Protein AF-J2QK19-F1 (afdb_monomer_lite)

Structure (mmCIF, N/CA/C/O backbone):
data_AF-J2QK19-F1
#
_entry.id   AF-J2QK19-F1
#
loop_
_atom_site.group_PDB
_atom_site.id
_atom_site.type_symbol
_atom_site.label_atom_id
_atom_site.label_alt_id
_atom_site.label_comp_id
_atom_site.label_asym_id
_atom_site.label_entity_id
_atom_site.label_seq_id
_atom_site.pdbx_PDB_ins_code
_atom_site.Cartn_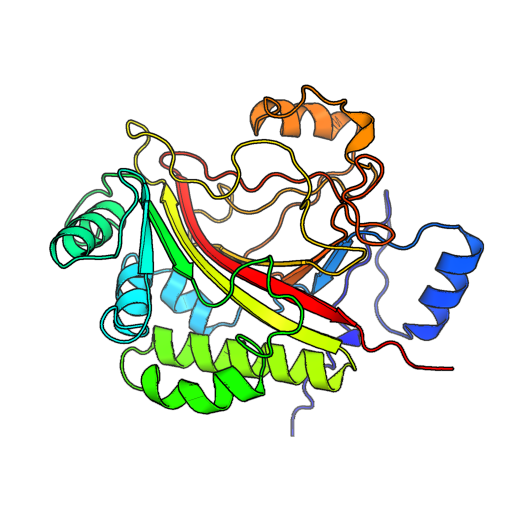x
_atom_site.Cartn_y
_atom_site.Cartn_z
_atom_site.occupancy
_atom_site.B_iso_or_equiv
_atom_site.auth_seq_id
_atom_site.auth_comp_id
_atom_site.auth_asym_id
_atom_site.auth_atom_id
_atom_site.pdbx_PDB_model_num
ATOM 1 N N . MET A 1 1 ? -10.851 -32.963 -2.407 1.00 28.61 1 MET A N 1
ATOM 2 C CA . MET A 1 1 ? -9.584 -32.208 -2.506 1.00 28.61 1 MET A CA 1
ATOM 3 C C . MET A 1 1 ? -9.727 -31.249 -3.669 1.00 28.61 1 MET A C 1
ATOM 5 O O . MET A 1 1 ? -9.610 -31.677 -4.809 1.00 28.61 1 MET A O 1
ATOM 9 N N . HIS A 1 2 ? -10.089 -29.999 -3.388 1.00 24.28 2 HIS A N 1
ATOM 10 C CA . HIS A 1 2 ? -10.124 -28.949 -4.401 1.00 24.28 2 HIS A CA 1
ATOM 11 C C . HIS A 1 2 ? -8.685 -28.468 -4.603 1.00 24.28 2 HIS A C 1
ATOM 13 O O . HIS A 1 2 ? -8.048 -28.047 -3.640 1.00 24.28 2 HIS A O 1
ATOM 19 N N . ARG A 1 3 ? -8.145 -28.631 -5.815 1.00 22.73 3 ARG A N 1
ATOM 20 C CA . ARG A 1 3 ? -6.882 -27.995 -6.202 1.00 22.73 3 ARG A CA 1
ATOM 21 C C . ARG A 1 3 ? -7.143 -26.490 -6.263 1.00 22.73 3 ARG A C 1
ATOM 23 O O . ARG A 1 3 ? -8.102 -26.081 -6.911 1.00 22.73 3 ARG A O 1
ATOM 30 N N . LEU A 1 4 ? -6.337 -25.708 -5.551 1.00 25.09 4 LEU A N 1
ATOM 31 C CA . LEU A 1 4 ? -6.270 -24.264 -5.752 1.00 25.09 4 LEU A CA 1
ATOM 32 C C . LEU A 1 4 ? -5.673 -24.014 -7.152 1.00 25.09 4 LEU A C 1
ATOM 34 O O . LEU A 1 4 ? -4.718 -24.717 -7.500 1.00 25.09 4 LEU A O 1
ATOM 38 N N . PRO A 1 5 ? -6.226 -23.086 -7.953 1.00 26.36 5 PRO A N 1
ATOM 39 C CA . PRO A 1 5 ? -5.603 -22.643 -9.201 1.00 26.36 5 PRO A CA 1
ATOM 40 C C . PRO A 1 5 ? -4.200 -22.100 -8.907 1.00 26.36 5 PRO A C 1
ATOM 42 O O . PRO A 1 5 ? -4.012 -21.406 -7.906 1.00 26.36 5 PRO A O 1
ATOM 45 N N . SER A 1 6 ? -3.209 -22.438 -9.730 1.00 31.61 6 SER A N 1
ATOM 46 C CA . SER A 1 6 ? -1.851 -21.895 -9.583 1.00 31.61 6 SER A CA 1
ATOM 47 C C . SER A 1 6 ? -1.827 -20.399 -9.922 1.00 31.61 6 SER A C 1
ATOM 49 O O . SER A 1 6 ? -2.543 -19.996 -10.837 1.00 31.61 6 SER A O 1
ATOM 51 N N . ILE A 1 7 ? -0.974 -19.599 -9.254 1.00 35.38 7 ILE A N 1
ATOM 52 C CA . ILE A 1 7 ? -0.721 -18.158 -9.525 1.00 35.38 7 ILE A CA 1
ATOM 53 C C . ILE A 1 7 ? -0.723 -17.792 -11.014 1.00 35.38 7 ILE A C 1
ATOM 55 O O . ILE A 1 7 ? -1.188 -16.723 -11.398 1.00 35.38 7 ILE A O 1
ATOM 59 N N . VAL A 1 8 ? -0.193 -18.689 -11.842 1.00 33.84 8 VAL A N 1
ATOM 60 C CA . VAL A 1 8 ? 0.047 -18.495 -13.272 1.00 33.84 8 VAL A CA 1
ATOM 61 C C . VAL A 1 8 ? -1.246 -18.251 -14.072 1.00 33.84 8 VAL A C 1
ATOM 63 O O . VAL A 1 8 ? -1.192 -17.629 -15.126 1.00 33.84 8 VAL A O 1
ATOM 66 N N . GLU A 1 9 ? -2.415 -18.669 -13.573 1.00 30.98 9 GLU A N 1
ATOM 67 C CA . GLU A 1 9 ? -3.695 -18.599 -14.302 1.00 30.98 9 GLU A CA 1
ATOM 68 C C . GLU A 1 9 ? -4.450 -17.253 -14.153 1.00 30.98 9 GLU A C 1
ATOM 70 O O . GLU A 1 9 ? -5.480 -17.078 -14.796 1.00 30.98 9 GLU A O 1
ATOM 75 N N . ASN A 1 10 ? -3.964 -16.287 -13.350 1.00 32.28 10 ASN A N 1
ATOM 76 C CA . ASN A 1 10 ? -4.710 -15.052 -13.007 1.00 32.28 10 ASN A CA 1
ATOM 77 C C . ASN A 1 10 ? -4.029 -13.715 -13.379 1.00 32.28 10 ASN A C 1
ATOM 79 O O . ASN A 1 10 ? -4.424 -12.663 -12.864 1.00 32.28 10 ASN A O 1
ATOM 83 N N . TYR A 1 11 ? -3.025 -13.724 -14.258 1.00 34.50 11 TYR A N 1
ATOM 84 C CA . TYR A 1 11 ? -2.448 -12.485 -14.789 1.00 34.50 11 TYR A CA 1
ATOM 85 C C . TYR A 1 11 ? -3.172 -12.046 -16.065 1.00 34.50 11 TYR A C 1
ATOM 87 O O . TYR A 1 11 ? -3.210 -12.786 -17.045 1.00 34.50 11 TYR A O 1
ATOM 95 N N . GLU A 1 12 ? -3.706 -10.823 -16.081 1.00 40.56 12 GLU A N 1
ATOM 96 C CA . GLU A 1 12 ? -4.112 -10.167 -17.328 1.00 40.56 12 GLU A CA 1
ATOM 97 C C . GLU A 1 12 ? -2.971 -9.290 -17.846 1.00 40.56 12 GLU A C 1
ATOM 99 O O . GLU A 1 12 ? -2.481 -8.396 -17.152 1.00 40.56 12 GLU A O 1
ATOM 104 N N . LEU A 1 13 ? -2.561 -9.546 -19.089 1.00 39.81 13 LEU A N 1
ATOM 105 C CA . LEU A 1 13 ? -1.654 -8.687 -19.840 1.00 39.81 13 LEU A CA 1
ATOM 106 C C . LEU A 1 13 ? -2.454 -7.530 -20.441 1.00 39.81 13 LEU A C 1
ATOM 108 O O . LEU A 1 13 ? -3.374 -7.741 -21.231 1.00 39.81 13 LEU A O 1
ATOM 112 N N . CYS A 1 14 ? -2.095 -6.300 -20.085 1.00 38.38 14 CYS A N 1
ATOM 113 C CA . CYS A 1 14 ? -2.692 -5.116 -20.690 1.00 38.38 14 CYS A CA 1
ATOM 114 C C . CYS A 1 14 ? -1.992 -4.790 -22.002 1.00 38.38 14 CYS A C 1
ATOM 116 O O . CYS A 1 14 ? -1.004 -4.060 -22.026 1.00 38.38 14 CYS A O 1
ATOM 118 N N . HIS A 1 15 ? -2.529 -5.320 -23.096 1.00 35.19 15 HIS A N 1
ATOM 119 C CA . HIS A 1 15 ? -2.256 -4.802 -24.429 1.00 35.19 15 HIS A CA 1
ATOM 120 C C . HIS A 1 15 ? -3.388 -3.869 -24.860 1.00 35.19 15 HIS A C 1
ATOM 122 O O . HIS A 1 15 ? -4.552 -4.060 -24.503 1.00 35.19 15 HIS A O 1
ATOM 128 N N . SER A 1 16 ? -3.026 -2.834 -25.612 1.00 38.44 16 SER A N 1
ATOM 129 C CA . SER A 1 16 ? -3.971 -1.919 -26.238 1.00 38.44 16 SER A CA 1
ATOM 130 C C . SER A 1 16 ? -5.036 -2.684 -27.038 1.00 38.44 16 SER A C 1
ATOM 132 O O . SER A 1 16 ? -4.725 -3.594 -27.798 1.00 38.44 16 SER A O 1
ATOM 134 N N . SER A 1 17 ? -6.295 -2.281 -26.826 1.00 36.25 17 SER A N 1
ATOM 135 C CA . SER A 1 17 ? -7.516 -2.605 -27.586 1.00 36.25 17 SER A CA 1
ATOM 136 C C . SER A 1 17 ? -7.695 -4.060 -28.063 1.00 36.25 17 SER A C 1
ATOM 138 O O . SER A 1 17 ? -7.168 -4.455 -29.096 1.00 36.25 17 SER A O 1
ATOM 140 N N . GLU A 1 18 ? -8.597 -4.767 -27.369 1.00 34.84 18 GLU A N 1
ATOM 141 C CA . GLU A 1 18 ? -9.258 -6.034 -27.741 1.00 34.84 18 GLU A CA 1
ATOM 142 C C . GLU A 1 18 ? -8.411 -7.323 -27.691 1.00 34.84 18 GLU A C 1
ATOM 144 O O . GLU A 1 18 ? -7.718 -7.676 -28.638 1.00 34.84 18 GLU A O 1
ATOM 149 N N . SER A 1 19 ? -8.575 -8.129 -26.630 1.00 26.58 19 SER A N 1
ATOM 150 C CA . SER A 1 19 ? -9.099 -9.516 -26.693 1.00 26.58 19 SER A CA 1
ATOM 151 C C . SER A 1 19 ? -8.829 -10.323 -25.411 1.00 26.58 19 SER A C 1
ATOM 153 O O . SER A 1 19 ? -7.813 -10.183 -24.743 1.00 26.58 19 SER A O 1
ATOM 155 N N . VAL A 1 20 ? -9.803 -11.176 -25.085 1.00 35.84 20 VAL A N 1
ATOM 156 C CA . VAL A 1 20 ? -9.803 -12.198 -24.028 1.00 35.84 20 VAL A CA 1
ATOM 157 C C . VAL A 1 20 ? -8.960 -13.395 -24.470 1.00 35.84 20 VAL A C 1
ATOM 159 O O . VAL A 1 20 ? -9.242 -13.926 -25.544 1.00 35.84 20 VAL A O 1
ATOM 162 N N . ILE A 1 21 ? -8.039 -13.895 -23.634 1.00 26.84 21 ILE A N 1
ATOM 163 C CA . ILE A 1 21 ? -7.543 -15.283 -23.712 1.00 26.84 21 ILE A CA 1
ATOM 164 C C . ILE A 1 21 ? -7.392 -15.876 -22.302 1.00 26.84 21 ILE A C 1
ATOM 166 O O . ILE A 1 21 ? -6.778 -15.286 -21.419 1.00 26.84 21 ILE A O 1
ATOM 170 N N . VAL A 1 22 ? -7.996 -17.057 -22.153 1.00 31.22 22 VAL A N 1
ATOM 171 C CA . VAL A 1 22 ? -7.944 -18.011 -21.039 1.00 31.22 22 VAL A CA 1
ATOM 172 C C . VAL A 1 22 ? -6.903 -19.087 -21.387 1.00 31.22 22 VAL A C 1
ATOM 174 O O . VAL A 1 22 ? -6.847 -19.498 -22.545 1.00 31.22 22 VAL A O 1
ATOM 177 N N . ASP A 1 23 ? -6.168 -19.556 -20.375 1.00 29.22 23 ASP A N 1
ATOM 178 C CA . ASP A 1 23 ? -5.230 -20.695 -20.346 1.00 29.22 23 ASP A CA 1
ATOM 179 C C . ASP A 1 23 ? -3.948 -20.635 -21.209 1.00 29.22 23 ASP A C 1
ATOM 181 O O . ASP A 1 23 ? -3.984 -20.632 -22.438 1.00 29.22 23 ASP A O 1
ATOM 185 N N . GLY A 1 24 ? -2.797 -20.795 -20.533 1.00 32.03 24 GLY A N 1
ATOM 186 C CA . GLY A 1 24 ? -1.663 -21.573 -21.054 1.00 32.03 24 GLY A CA 1
ATOM 187 C C . GLY A 1 24 ? -0.341 -20.838 -21.328 1.00 32.03 24 GLY A C 1
ATOM 188 O O . GLY A 1 24 ? -0.241 -20.026 -22.238 1.00 32.03 24 GLY A O 1
ATOM 189 N N . ASP A 1 25 ? 0.697 -21.267 -20.600 1.00 30.00 25 ASP A N 1
ATOM 190 C CA . ASP A 1 25 ? 2.144 -21.181 -20.886 1.00 30.00 25 ASP A CA 1
ATOM 191 C C . ASP A 1 25 ? 2.836 -19.800 -20.970 1.00 30.00 25 ASP A C 1
ATOM 193 O O . ASP A 1 25 ? 3.027 -19.200 -22.030 1.00 30.00 25 ASP A O 1
ATOM 197 N N . TYR A 1 26 ? 3.394 -19.374 -19.830 1.00 35.56 26 TYR A N 1
ATOM 198 C CA . TYR A 1 26 ? 4.289 -18.213 -19.694 1.00 35.56 26 TYR A CA 1
ATOM 199 C C . TYR A 1 26 ? 5.580 -18.308 -20.536 1.00 35.56 26 TYR A C 1
ATOM 201 O O . TYR A 1 26 ? 6.126 -17.281 -20.944 1.00 35.56 26 TYR A O 1
ATOM 209 N N . ALA A 1 27 ? 6.063 -19.518 -20.844 1.00 33.94 27 ALA A N 1
ATOM 210 C CA . ALA A 1 27 ? 7.268 -19.710 -21.658 1.00 33.94 27 ALA A CA 1
ATOM 211 C C . ALA A 1 27 ? 7.079 -19.232 -23.113 1.00 33.94 27 ALA A C 1
ATOM 213 O O . ALA A 1 27 ? 8.005 -18.692 -23.713 1.00 33.94 27 ALA A O 1
ATOM 214 N N . ALA A 1 28 ? 5.861 -19.336 -23.657 1.00 34.09 28 ALA A N 1
ATOM 215 C CA . ALA A 1 28 ? 5.547 -18.891 -25.015 1.00 34.09 28 ALA A CA 1
ATOM 216 C C . ALA A 1 28 ? 5.313 -17.367 -25.120 1.00 34.09 28 ALA A C 1
ATOM 218 O O . ALA A 1 28 ? 5.474 -16.785 -26.196 1.00 34.09 28 ALA A O 1
ATOM 219 N N . LEU A 1 29 ? 4.964 -16.703 -24.010 1.00 36.25 29 LEU A N 1
ATOM 220 C CA . LEU A 1 29 ? 4.806 -15.243 -23.938 1.00 36.25 29 LEU A CA 1
ATOM 221 C C . LEU A 1 29 ? 6.162 -14.525 -23.853 1.00 36.25 29 LEU A C 1
ATOM 223 O O . LEU A 1 29 ? 6.358 -13.516 -24.522 1.00 36.25 29 LEU A O 1
ATOM 227 N N . SER A 1 30 ? 7.134 -15.116 -23.151 1.00 35.28 30 SER A N 1
ATOM 228 C CA . SER A 1 30 ? 8.540 -14.676 -23.137 1.00 35.28 30 SER A CA 1
ATOM 229 C C . SER A 1 30 ? 9.167 -14.638 -24.542 1.00 35.28 30 SER A C 1
ATOM 231 O O . SER A 1 30 ? 9.867 -13.690 -24.897 1.00 35.28 30 SER A O 1
ATOM 233 N N . GLU A 1 31 ? 8.899 -15.653 -25.370 1.00 34.00 31 GLU A N 1
ATOM 234 C CA . GLU A 1 31 ? 9.419 -15.727 -26.744 1.00 34.00 31 GLU A CA 1
ATOM 235 C C . GLU A 1 31 ? 8.707 -14.765 -27.715 1.00 34.00 31 GLU A C 1
ATOM 237 O O . GLU A 1 31 ? 9.324 -14.285 -28.669 1.00 34.00 31 GLU A O 1
ATOM 242 N N . ARG A 1 32 ? 7.433 -14.418 -27.464 1.00 32.31 32 ARG A N 1
ATOM 243 C CA . ARG A 1 32 ? 6.703 -13.397 -28.241 1.00 32.31 32 ARG A CA 1
ATOM 244 C C . ARG A 1 32 ? 7.070 -11.962 -27.851 1.00 32.31 32 ARG A C 1
ATOM 246 O O . ARG A 1 32 ? 7.215 -11.136 -28.752 1.00 32.31 32 ARG A O 1
ATOM 253 N N . ASP A 1 33 ? 7.303 -11.676 -26.570 1.00 35.84 33 ASP A N 1
ATOM 254 C CA . ASP A 1 33 ? 7.804 -10.372 -26.098 1.00 35.84 33 ASP A CA 1
ATOM 255 C C . ASP A 1 33 ? 9.211 -10.080 -26.650 1.00 35.84 33 ASP A C 1
ATOM 257 O O . ASP A 1 33 ? 9.514 -8.946 -27.030 1.00 35.84 33 ASP A O 1
ATOM 261 N N . GLY A 1 34 ? 10.046 -11.117 -26.800 1.00 36.06 34 GLY A N 1
ATOM 262 C CA . GLY A 1 34 ? 11.338 -11.026 -27.487 1.00 36.06 34 GLY A CA 1
ATOM 263 C C . GLY A 1 34 ? 11.235 -10.729 -28.992 1.00 36.06 34 GLY A C 1
ATOM 264 O O . GLY A 1 34 ? 12.154 -10.143 -29.561 1.00 36.06 34 GLY A O 1
ATOM 265 N N . ALA A 1 35 ? 10.116 -11.078 -29.636 1.00 32.38 35 ALA A N 1
ATOM 266 C CA . ALA A 1 35 ? 9.884 -10.850 -31.066 1.00 32.38 35 ALA A CA 1
ATOM 267 C C . ALA A 1 35 ? 9.233 -9.486 -31.383 1.00 32.38 35 ALA A C 1
ATOM 269 O O . ALA A 1 35 ? 9.342 -9.018 -32.518 1.00 32.38 35 ALA A O 1
ATOM 270 N N . LEU A 1 36 ? 8.583 -8.843 -30.402 1.00 35.19 36 LEU A N 1
ATOM 271 C CA . LEU A 1 36 ? 7.921 -7.532 -30.540 1.00 35.19 36 LEU A CA 1
ATOM 272 C C . LEU A 1 36 ? 8.581 -6.401 -29.728 1.00 35.19 36 LEU A C 1
ATOM 274 O O . LEU A 1 36 ? 8.188 -5.247 -29.872 1.00 35.19 36 LEU A O 1
ATOM 278 N N . GLY A 1 37 ? 9.594 -6.689 -28.904 1.00 30.66 37 GLY A N 1
ATOM 279 C CA . GLY A 1 37 ? 10.347 -5.670 -28.161 1.00 30.66 37 GLY A CA 1
ATOM 280 C C . GLY A 1 37 ? 9.552 -4.964 -27.053 1.00 30.66 37 GLY A C 1
ATOM 281 O O . GLY A 1 37 ? 9.974 -3.914 -26.567 1.00 30.66 37 GLY A O 1
ATOM 282 N N . HIS A 1 38 ? 8.411 -5.518 -26.642 1.00 39.38 38 HIS A N 1
ATOM 283 C CA . HIS A 1 38 ? 7.547 -4.966 -25.601 1.00 39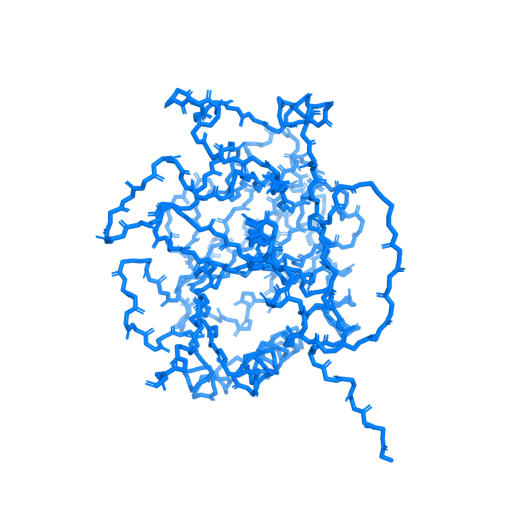.38 38 HIS A CA 1
ATOM 284 C C . HIS A 1 38 ? 7.491 -5.921 -24.411 1.00 39.38 38 HIS A C 1
ATOM 286 O O . HIS A 1 38 ? 6.551 -6.688 -24.270 1.00 39.38 38 HIS A O 1
ATOM 292 N N . GLN A 1 39 ? 8.491 -5.867 -23.527 1.00 48.31 39 GLN A N 1
ATOM 293 C CA . GLN A 1 39 ? 8.308 -6.426 -22.188 1.00 48.31 39 GLN A CA 1
ATOM 294 C C . GLN A 1 39 ? 7.226 -5.608 -21.481 1.00 48.31 39 GLN A C 1
ATOM 296 O O . GLN A 1 39 ? 7.397 -4.407 -21.267 1.00 48.31 39 GLN A O 1
ATOM 301 N N . SER A 1 40 ? 6.114 -6.256 -21.129 1.00 53.44 40 SER A N 1
ATOM 302 C CA . SER A 1 40 ? 5.030 -5.614 -20.378 1.00 53.44 40 SER A CA 1
ATOM 303 C C . SER A 1 40 ? 5.582 -5.029 -19.075 1.00 53.44 40 SER A C 1
ATOM 305 O O . SER A 1 40 ? 6.097 -5.765 -18.227 1.00 53.44 40 SER A O 1
ATOM 307 N N . ALA A 1 41 ? 5.520 -3.703 -18.943 1.00 72.75 41 ALA A N 1
ATOM 308 C CA . ALA A 1 41 ? 6.112 -2.977 -17.822 1.00 72.75 41 ALA A CA 1
ATOM 309 C C . ALA A 1 41 ? 5.309 -3.169 -16.519 1.00 72.75 41 ALA A C 1
ATOM 311 O O . ALA A 1 41 ? 5.877 -3.077 -15.437 1.00 72.75 41 ALA A O 1
ATOM 312 N N . LEU A 1 42 ? 4.007 -3.468 -16.622 1.00 87.94 42 LEU A N 1
ATOM 313 C CA . LEU A 1 42 ? 3.078 -3.668 -15.507 1.00 87.94 42 LEU A CA 1
ATOM 314 C C . LEU A 1 42 ? 2.537 -5.103 -15.527 1.00 87.94 42 LEU A C 1
ATOM 316 O O . LEU A 1 42 ? 1.968 -5.535 -16.528 1.00 87.94 42 LEU A O 1
ATOM 320 N N . LEU A 1 43 ? 2.681 -5.828 -14.420 1.00 90.50 43 LEU A N 1
ATOM 321 C CA . LEU A 1 43 ? 2.061 -7.132 -14.188 1.00 90.50 43 LEU A CA 1
ATOM 322 C C . LEU A 1 43 ? 0.967 -6.982 -13.133 1.00 90.50 43 LEU A C 1
ATOM 324 O O . LEU A 1 43 ? 1.190 -6.334 -12.113 1.00 90.50 43 LEU A O 1
ATOM 328 N N . VAL A 1 44 ? -0.189 -7.610 -13.349 1.00 91.25 44 VAL A N 1
ATOM 329 C CA . VAL A 1 44 ? -1.336 -7.515 -12.435 1.00 91.25 44 VAL A CA 1
ATOM 330 C C . VAL A 1 44 ? -1.800 -8.903 -12.024 1.00 91.25 44 VAL A C 1
ATOM 332 O O . VAL A 1 44 ? -2.307 -9.655 -12.850 1.00 91.25 44 VAL A O 1
ATOM 335 N N . TRP A 1 45 ? -1.673 -9.223 -10.739 1.00 92.75 45 TRP A N 1
ATOM 336 C CA . TRP A 1 45 ? -2.316 -10.378 -10.123 1.00 92.75 45 TRP A CA 1
ATOM 337 C C . TRP A 1 45 ? -3.649 -9.933 -9.521 1.00 92.75 45 TRP A C 1
ATOM 339 O O . TRP A 1 45 ? -3.707 -9.360 -8.426 1.00 92.75 45 TRP A O 1
ATOM 349 N N . LYS A 1 46 ? -4.725 -10.190 -10.268 1.00 90.56 46 LYS A N 1
ATOM 350 C CA . LYS A 1 46 ? -6.079 -9.783 -9.887 1.00 90.56 46 LYS A CA 1
ATOM 351 C C . LYS A 1 46 ? -6.534 -10.448 -8.598 1.00 90.56 46 LYS A C 1
ATOM 353 O O . LYS A 1 46 ? -6.363 -11.654 -8.431 1.00 90.56 46 LYS A O 1
ATOM 358 N N . GLU A 1 47 ? -7.094 -9.645 -7.692 1.00 89.06 47 GLU A N 1
ATOM 359 C CA . GLU A 1 47 ? -7.506 -10.065 -6.343 1.00 89.06 47 GLU A CA 1
ATOM 360 C C . GLU A 1 47 ? -6.413 -10.857 -5.581 1.00 89.06 47 GLU A C 1
ATOM 362 O O . GLU A 1 47 ? -6.703 -11.639 -4.670 1.00 89.06 47 GLU A O 1
ATOM 367 N N . GLY A 1 48 ? -5.136 -10.655 -5.930 1.00 92.38 48 GLY A N 1
ATOM 368 C CA . GLY A 1 48 ? -4.021 -11.450 -5.418 1.00 92.38 48 GLY A CA 1
ATOM 369 C C . GLY A 1 48 ? -3.866 -11.388 -3.900 1.00 92.38 48 GLY A C 1
ATOM 370 O O . GLY A 1 48 ? -3.433 -12.365 -3.290 1.00 92.38 48 GLY A O 1
ATOM 371 N N . PHE A 1 49 ? -4.293 -10.288 -3.271 1.00 95.31 49 PHE A N 1
ATOM 372 C CA . PHE A 1 49 ? -4.249 -10.096 -1.823 1.00 95.31 49 PHE A CA 1
ATOM 373 C C . PHE A 1 49 ? -5.620 -10.192 -1.146 1.00 95.31 49 PHE A C 1
ATOM 375 O O . PHE A 1 49 ? -5.723 -10.673 -0.020 1.00 95.31 49 PHE A O 1
ATOM 382 N N . LEU A 1 50 ? -6.704 -9.773 -1.793 1.00 91.69 50 LEU A N 1
ATOM 383 C CA . LEU A 1 50 ? -8.018 -9.726 -1.146 1.00 91.69 50 LEU A CA 1
ATOM 384 C C . LEU A 1 50 ? -8.633 -11.130 -1.002 1.00 91.69 50 LEU A C 1
ATOM 386 O O . LEU A 1 50 ? -8.373 -12.038 -1.786 1.00 91.69 50 LEU A O 1
ATOM 390 N N . ASN A 1 51 ? -9.429 -11.329 0.050 1.00 91.81 51 ASN A N 1
ATOM 391 C CA . ASN A 1 51 ? -10.257 -12.520 0.248 1.00 91.81 51 ASN A CA 1
ATOM 392 C C . ASN A 1 51 ? -11.565 -12.134 0.960 1.00 91.81 51 ASN A C 1
ATOM 394 O O . ASN A 1 51 ? -11.688 -11.025 1.481 1.00 91.81 51 ASN A O 1
ATOM 398 N N . GLU A 1 52 ? -12.539 -13.044 1.020 1.00 92.00 52 GLU A N 1
ATOM 399 C CA . GLU A 1 52 ? -13.857 -12.771 1.623 1.00 92.00 52 GLU A CA 1
ATOM 400 C C . GLU A 1 52 ? -13.797 -12.394 3.116 1.00 92.00 52 GLU A C 1
ATOM 402 O O . GLU A 1 52 ? -14.663 -11.682 3.626 1.00 92.00 52 GLU A O 1
ATOM 407 N N . GLY A 1 53 ? -12.770 -12.844 3.843 1.00 93.56 53 GLY A N 1
ATOM 408 C CA . GLY A 1 53 ? -12.535 -12.426 5.225 1.00 93.56 53 GLY A CA 1
ATOM 409 C C . GLY A 1 53 ? -12.180 -10.943 5.302 1.00 93.56 53 GLY A C 1
ATOM 410 O O . GLY A 1 53 ? -12.862 -10.179 5.981 1.00 93.56 53 GLY A O 1
ATOM 411 N N . LEU A 1 54 ? -11.161 -10.534 4.546 1.00 95.31 54 LEU A N 1
ATOM 412 C CA . LEU A 1 54 ? -10.712 -9.147 4.465 1.00 95.31 54 LEU A CA 1
ATOM 413 C C . LEU A 1 54 ? -11.815 -8.231 3.920 1.00 95.31 54 LEU A C 1
ATOM 415 O O . LEU A 1 54 ? -12.085 -7.205 4.538 1.00 95.31 54 LEU A O 1
ATOM 419 N N . LYS A 1 55 ? -12.528 -8.631 2.853 1.00 93.69 55 LYS A N 1
ATOM 420 C CA . LYS A 1 55 ? -13.665 -7.870 2.291 1.00 93.69 55 LYS A CA 1
ATOM 421 C C . LYS A 1 55 ? -14.678 -7.483 3.372 1.00 93.69 55 LYS A C 1
ATOM 423 O O . LYS A 1 55 ? -15.086 -6.330 3.456 1.00 93.69 55 LYS A O 1
ATOM 428 N N . ARG A 1 56 ? -15.048 -8.426 4.247 1.00 94.94 56 ARG A N 1
ATOM 429 C CA . ARG A 1 56 ? -16.019 -8.175 5.326 1.00 94.94 56 ARG A CA 1
ATOM 430 C C . ARG A 1 56 ? -15.514 -7.191 6.381 1.00 94.94 56 ARG A C 1
ATOM 432 O O . ARG A 1 56 ? -16.313 -6.402 6.877 1.00 94.94 56 ARG A O 1
ATOM 439 N N . HIS A 1 57 ? -14.227 -7.214 6.726 1.00 95.19 57 HIS A N 1
ATOM 440 C CA . HIS A 1 57 ? -13.671 -6.241 7.674 1.00 95.19 57 HIS A CA 1
ATOM 441 C C . HIS A 1 57 ? -13.556 -4.845 7.065 1.00 95.19 57 HIS A C 1
ATOM 443 O O . HIS A 1 57 ? -13.916 -3.876 7.724 1.00 95.19 57 HIS A O 1
ATOM 449 N N . PHE A 1 58 ? -13.145 -4.737 5.800 1.00 94.25 58 PHE A N 1
ATOM 450 C CA . PHE A 1 58 ? -13.058 -3.453 5.093 1.00 94.25 58 PHE A CA 1
ATOM 451 C C . PHE A 1 58 ? -14.429 -2.824 4.781 1.00 94.25 58 PHE A C 1
ATOM 453 O O . PHE A 1 58 ? -14.490 -1.672 4.364 1.00 94.25 58 PHE A O 1
ATOM 460 N N . ALA A 1 59 ? -15.535 -3.527 5.044 1.00 92.62 59 ALA A N 1
ATOM 461 C CA . ALA A 1 59 ? -16.881 -2.953 5.034 1.00 92.62 59 ALA A CA 1
ATOM 462 C C . ALA A 1 59 ? -17.269 -2.243 6.348 1.00 92.62 59 ALA A C 1
ATOM 464 O O . ALA A 1 59 ? -18.351 -1.661 6.442 1.00 92.62 59 ALA A O 1
ATOM 465 N N . ARG A 1 60 ? -16.424 -2.307 7.384 1.00 93.25 60 ARG A N 1
ATOM 466 C CA . ARG A 1 60 ? -16.674 -1.706 8.700 1.00 93.25 60 ARG A CA 1
ATOM 467 C C . ARG A 1 60 ? -15.805 -0.473 8.892 1.00 93.25 60 ARG A C 1
ATOM 469 O O . ARG A 1 60 ? -14.638 -0.485 8.534 1.00 93.25 60 ARG A O 1
ATOM 476 N N . ALA A 1 61 ? -16.324 0.558 9.553 1.00 91.50 61 ALA A N 1
ATOM 477 C CA . ALA A 1 61 ? -15.563 1.784 9.807 1.00 91.50 61 ALA A CA 1
ATOM 478 C C . ALA A 1 61 ? -14.351 1.591 10.747 1.00 91.50 61 ALA A C 1
ATOM 480 O O . ALA A 1 61 ? -13.447 2.419 10.752 1.00 91.50 61 ALA A O 1
ATOM 481 N N . ASP A 1 62 ? -14.314 0.524 11.553 1.00 94.88 62 ASP A N 1
ATOM 482 C CA . ASP A 1 62 ? -13.289 0.290 12.582 1.00 94.88 62 ASP A CA 1
ATOM 483 C C . ASP A 1 62 ? -12.086 -0.534 12.123 1.00 94.88 62 ASP A C 1
ATOM 485 O O . ASP A 1 62 ? -11.160 -0.736 12.913 1.00 94.88 62 ASP A O 1
ATOM 489 N N . TRP A 1 63 ? -12.038 -0.940 10.850 1.00 95.94 63 TRP A N 1
ATOM 490 C CA . TRP A 1 63 ? -10.903 -1.677 10.292 1.00 95.94 63 TRP A CA 1
ATOM 491 C C . TRP A 1 63 ? -9.534 -1.012 10.558 1.00 95.94 63 TRP A C 1
ATOM 493 O O . TRP A 1 63 ? -8.607 -1.747 10.915 1.00 95.94 63 TRP A O 1
ATOM 503 N N . PRO A 1 64 ? -9.352 0.332 10.490 1.00 95.88 64 PRO A N 1
ATOM 504 C CA . PRO A 1 64 ? -8.028 0.914 10.708 1.00 95.88 64 PRO A CA 1
ATOM 505 C C . PRO A 1 64 ? -7.570 0.720 12.157 1.00 95.88 64 PRO A C 1
ATOM 507 O O . PRO A 1 64 ? -6.402 0.450 12.427 1.00 95.88 64 PRO A O 1
ATOM 510 N N . ILE A 1 65 ? -8.513 0.798 13.098 1.00 95.50 65 ILE A N 1
ATOM 511 C CA . ILE A 1 65 ? -8.265 0.670 14.532 1.00 95.50 65 ILE A CA 1
ATOM 512 C C . ILE A 1 65 ? -7.983 -0.794 14.874 1.00 95.50 65 ILE A C 1
ATOM 514 O O . ILE A 1 65 ? -7.070 -1.074 15.652 1.00 95.50 65 ILE A O 1
ATOM 518 N N . GLU A 1 66 ? -8.736 -1.736 14.297 1.00 96.94 66 GLU A N 1
ATOM 519 C CA . GLU A 1 66 ? -8.460 -3.167 14.459 1.00 96.94 66 GLU A CA 1
ATOM 520 C C . GLU A 1 66 ? -7.063 -3.541 13.948 1.00 96.94 66 GLU A C 1
ATOM 522 O O . GLU A 1 66 ? -6.378 -4.346 14.585 1.00 96.94 66 GLU A O 1
ATOM 527 N N . LEU A 1 67 ? -6.624 -2.938 12.840 1.00 97.31 67 LEU A N 1
ATOM 528 C CA . LEU A 1 67 ? -5.302 -3.184 12.276 1.00 97.31 67 LEU A CA 1
ATOM 529 C C . LEU A 1 67 ? -4.191 -2.608 13.164 1.00 97.31 67 LEU A C 1
ATOM 531 O O . LEU A 1 67 ? -3.267 -3.334 13.524 1.00 97.31 67 LEU A O 1
ATOM 535 N N . VAL A 1 68 ? -4.295 -1.349 13.601 1.00 96.56 68 VAL A N 1
ATOM 536 C CA . VAL A 1 68 ? -3.296 -0.743 14.505 1.00 96.56 68 VAL A CA 1
ATOM 537 C C . VAL A 1 68 ? -3.216 -1.492 15.840 1.00 96.56 68 VAL A C 1
ATOM 539 O O . VAL A 1 68 ? -2.129 -1.693 16.376 1.00 96.56 68 VAL A O 1
ATOM 542 N N . LYS A 1 69 ? -4.345 -1.980 16.372 1.00 95.50 69 LYS A N 1
ATOM 543 C CA . LYS A 1 69 ? -4.352 -2.824 17.581 1.00 95.50 69 LYS A CA 1
ATOM 544 C C . LYS A 1 69 ? -3.657 -4.168 17.360 1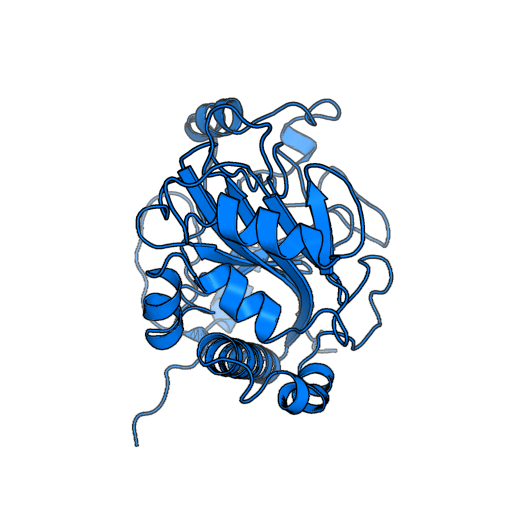.00 95.50 69 LYS A C 1
ATOM 546 O O . LYS A 1 69 ? -2.969 -4.643 18.264 1.00 95.50 69 LYS A O 1
ATOM 551 N N . ALA A 1 70 ? -3.811 -4.773 16.181 1.00 96.94 70 ALA A N 1
ATOM 552 C CA . ALA A 1 70 ? -3.096 -5.997 15.828 1.00 96.94 70 ALA A CA 1
ATOM 553 C C . ALA A 1 70 ? -1.581 -5.768 15.756 1.00 96.94 70 ALA A C 1
ATOM 555 O O . ALA A 1 70 ? -0.792 -6.531 16.309 1.00 96.94 70 ALA A O 1
ATOM 556 N N . PHE A 1 71 ? -1.179 -4.665 15.137 1.00 96.06 71 PHE A N 1
ATOM 557 C CA . PHE A 1 71 ? 0.207 -4.228 15.029 1.00 96.06 71 PHE A CA 1
ATOM 558 C C . PHE A 1 71 ? 0.533 -3.214 16.129 1.00 96.06 71 PHE A C 1
ATOM 560 O O . PHE A 1 71 ? 0.853 -2.068 15.846 1.00 96.06 71 PHE A O 1
ATOM 567 N N . ALA A 1 72 ? 0.409 -3.613 17.396 1.00 91.44 72 ALA A N 1
ATOM 568 C CA . ALA A 1 72 ? 0.490 -2.685 18.527 1.00 91.44 72 ALA A CA 1
ATOM 569 C C . ALA A 1 72 ? 1.739 -1.759 18.485 1.00 91.44 72 ALA A C 1
ATOM 571 O O . ALA A 1 72 ? 2.855 -2.274 18.359 1.00 91.44 72 ALA A O 1
ATOM 572 N N . PRO A 1 73 ? 1.591 -0.430 18.687 1.00 86.06 73 PRO A N 1
ATOM 573 C CA . PRO A 1 73 ? 2.694 0.542 18.607 1.00 86.06 73 PRO A CA 1
ATOM 574 C C . PRO A 1 73 ? 3.882 0.281 19.543 1.00 86.06 73 PRO A C 1
ATOM 576 O O . PRO A 1 73 ? 4.992 0.734 19.296 1.00 86.06 73 PRO A O 1
ATOM 579 N N . SER A 1 74 ? 3.666 -0.474 20.623 1.00 84.19 74 SER A N 1
ATOM 580 C CA . SER A 1 74 ? 4.725 -0.895 21.547 1.00 84.19 74 SER A CA 1
ATOM 581 C C . SER A 1 74 ? 5.735 -1.873 20.933 1.00 84.19 74 SER A C 1
ATOM 583 O O . SER A 1 74 ? 6.812 -2.062 21.487 1.00 84.19 74 SER A O 1
ATOM 585 N N . GLU A 1 75 ? 5.369 -2.537 19.837 1.00 88.56 75 GLU A N 1
ATOM 586 C CA . GLU A 1 75 ? 6.194 -3.527 19.131 1.00 88.56 75 GLU A CA 1
ATOM 587 C C . GLU A 1 75 ? 6.474 -3.117 17.678 1.00 88.56 75 GLU A C 1
ATOM 589 O O . GLU A 1 75 ? 7.473 -3.539 17.097 1.00 88.56 75 GLU A O 1
ATOM 594 N N . TRP A 1 76 ? 5.584 -2.314 17.095 1.00 93.38 76 TRP A N 1
ATOM 595 C CA . TRP A 1 76 ? 5.562 -1.961 15.682 1.00 93.38 76 TRP A CA 1
ATOM 596 C C . TRP A 1 76 ? 5.622 -0.443 15.527 1.00 93.38 76 TRP A C 1
ATOM 598 O O . TRP A 1 76 ? 4.812 0.276 16.108 1.00 93.38 76 TRP A O 1
ATOM 608 N N . ARG A 1 77 ? 6.573 0.060 14.737 1.00 92.56 77 ARG A N 1
ATOM 609 C CA . ARG A 1 77 ? 6.788 1.502 14.587 1.00 92.56 77 ARG A CA 1
ATOM 610 C C . ARG A 1 77 ? 5.808 2.105 13.583 1.00 92.56 77 ARG A C 1
ATOM 612 O O . ARG A 1 77 ? 6.057 2.122 12.380 1.00 92.56 77 ARG A O 1
ATOM 619 N N . TRP A 1 78 ? 4.700 2.613 14.102 1.00 94.69 78 TRP A N 1
ATOM 620 C CA . TRP A 1 78 ? 3.754 3.419 13.344 1.00 94.69 78 TRP A CA 1
ATOM 621 C C . TRP A 1 78 ? 4.163 4.893 13.361 1.00 94.69 78 TRP A C 1
ATOM 623 O O . TRP A 1 78 ? 4.348 5.465 14.432 1.00 94.69 78 TRP A O 1
ATOM 633 N N . VAL A 1 79 ? 4.248 5.501 12.183 1.00 92.69 79 VAL A N 1
ATOM 634 C CA . VAL A 1 79 ? 4.577 6.911 11.961 1.00 92.69 79 VAL A CA 1
ATOM 635 C C . VAL A 1 79 ? 3.380 7.597 11.315 1.00 92.69 79 VAL A C 1
ATOM 637 O O . VAL A 1 79 ? 2.947 7.235 10.217 1.00 92.69 79 VAL A O 1
ATOM 640 N N . MET A 1 80 ? 2.817 8.583 12.002 1.00 91.12 80 MET A N 1
ATOM 641 C CA . MET A 1 80 ? 1.840 9.498 11.423 1.00 91.12 80 MET A CA 1
ATOM 642 C C . MET A 1 80 ? 2.604 10.488 10.546 1.00 91.12 80 MET A C 1
ATOM 644 O O . MET A 1 80 ? 3.574 11.066 11.009 1.00 91.12 80 MET A O 1
ATOM 648 N N . LYS A 1 81 ? 2.209 10.640 9.279 1.00 85.75 81 LYS A N 1
ATOM 649 C CA . LYS A 1 81 ? 2.821 11.577 8.315 1.00 85.75 81 LYS A CA 1
ATOM 650 C C . LYS A 1 81 ? 2.002 12.857 8.140 1.00 85.75 81 LYS A C 1
ATOM 652 O O . LYS A 1 81 ? 2.501 13.849 7.625 1.00 85.75 81 LYS A O 1
ATOM 657 N N . TYR A 1 82 ? 0.728 12.825 8.527 1.00 79.62 82 TYR A N 1
ATOM 658 C CA . TYR A 1 82 ? -0.193 13.952 8.432 1.00 79.62 82 TYR A CA 1
ATOM 659 C C . TYR A 1 82 ? -1.216 13.884 9.586 1.00 79.62 82 TYR A C 1
ATOM 661 O O . TYR A 1 82 ? -1.725 12.786 9.843 1.00 79.62 82 TYR A O 1
ATOM 669 N N . PRO A 1 83 ? -1.552 15.008 10.261 1.00 71.00 83 PRO A N 1
ATOM 670 C CA . PRO A 1 83 ? -1.152 16.394 9.958 1.00 71.00 83 PRO A CA 1
ATOM 671 C C . PRO A 1 83 ? 0.268 16.778 10.380 1.00 71.00 83 PRO A C 1
ATOM 673 O O . PRO A 1 83 ? 0.812 17.745 9.857 1.00 71.00 83 PRO A O 1
ATOM 676 N N . GLU A 1 84 ? 0.868 16.024 11.293 1.00 76.69 84 GLU A N 1
ATOM 677 C CA . GLU A 1 84 ? 2.231 16.238 11.773 1.00 76.69 84 GLU A CA 1
ATOM 678 C C . GLU A 1 84 ? 2.999 14.920 11.691 1.00 76.69 84 GLU A C 1
ATOM 680 O O . GLU A 1 84 ? 2.413 13.848 11.876 1.00 76.69 84 GLU A O 1
ATOM 685 N N . GLU A 1 85 ? 4.296 15.007 11.391 1.00 85.12 85 GLU A N 1
ATOM 686 C CA . GLU A 1 85 ? 5.162 13.836 11.328 1.00 85.12 85 GLU A CA 1
ATOM 687 C C . GLU A 1 85 ? 5.618 13.423 12.731 1.00 85.12 85 GLU A C 1
ATOM 689 O O . GLU A 1 85 ? 6.202 14.222 13.467 1.00 85.12 85 GLU A O 1
ATOM 694 N N . GLY A 1 86 ? 5.373 12.168 13.107 1.00 85.88 86 GLY A N 1
ATOM 695 C CA . GLY A 1 86 ? 5.825 11.638 14.389 1.00 85.88 86 GLY A CA 1
ATOM 696 C C . GLY A 1 86 ? 5.383 10.205 14.661 1.00 85.88 86 GLY A C 1
ATOM 697 O O . GLY A 1 86 ? 4.491 9.669 14.001 1.00 85.88 86 GLY A O 1
ATOM 698 N N . ASP A 1 87 ? 6.014 9.578 15.654 1.00 86.94 87 ASP A N 1
ATOM 699 C CA . ASP A 1 87 ? 5.604 8.257 16.132 1.00 86.94 87 ASP A CA 1
ATOM 700 C C . ASP A 1 87 ? 4.163 8.302 16.672 1.00 86.94 87 ASP A C 1
ATOM 702 O O . ASP A 1 87 ? 3.718 9.294 17.257 1.00 86.94 87 ASP A O 1
ATOM 706 N N . LEU A 1 88 ? 3.426 7.204 16.497 1.00 85.62 88 LEU A N 1
ATOM 707 C CA . LEU A 1 88 ? 2.058 7.091 16.988 1.00 85.62 88 LEU A CA 1
ATOM 708 C C . LEU A 1 88 ? 2.034 7.091 18.527 1.00 85.62 88 LEU A C 1
ATOM 710 O O . LEU A 1 88 ? 2.484 6.142 19.172 1.00 85.62 88 LEU A O 1
ATOM 714 N N . VAL A 1 89 ? 1.449 8.137 19.110 1.00 81.81 89 VAL A N 1
ATOM 715 C CA . VAL A 1 89 ? 1.229 8.278 20.558 1.00 81.81 89 VAL A CA 1
ATOM 716 C C . VAL A 1 89 ? -0.238 8.016 20.923 1.00 81.81 89 VAL A C 1
ATOM 718 O O . VAL A 1 89 ? -1.084 7.789 20.055 1.00 81.81 89 VAL A O 1
ATOM 721 N N . ALA A 1 90 ? -0.570 8.007 22.217 1.00 78.00 90 ALA A N 1
ATOM 722 C CA . ALA A 1 90 ? -1.924 7.695 22.684 1.00 78.00 90 ALA A CA 1
ATOM 723 C C . ALA A 1 90 ? -2.980 8.654 22.101 1.00 78.00 90 ALA A C 1
ATOM 725 O O . ALA A 1 90 ? -4.067 8.231 21.708 1.00 78.00 90 ALA A O 1
ATOM 726 N N . GLU A 1 91 ? -2.641 9.936 21.989 1.00 79.62 91 GLU A N 1
ATOM 727 C CA . GLU A 1 91 ? -3.479 10.981 21.406 1.00 79.62 91 GLU A CA 1
ATOM 728 C C . GLU A 1 91 ? -3.762 10.725 19.918 1.00 79.62 91 GLU A C 1
ATOM 730 O O . GLU A 1 91 ? -4.865 10.999 19.441 1.00 79.62 91 GLU A O 1
ATOM 735 N N . SER A 1 92 ? -2.814 10.122 19.195 1.00 86.12 92 SER A N 1
ATOM 736 C CA . SER A 1 92 ? -2.955 9.790 17.777 1.00 86.12 92 SER A CA 1
ATOM 737 C C . SER A 1 92 ? -4.053 8.753 17.519 1.00 86.12 92 SER A C 1
ATOM 739 O O . SER A 1 92 ? -4.699 8.795 16.472 1.00 86.12 92 SER A O 1
ATOM 741 N N . MET A 1 93 ? -4.327 7.857 18.476 1.00 88.62 93 MET A N 1
ATOM 742 C CA . MET A 1 93 ? -5.436 6.900 18.362 1.00 88.62 93 MET A CA 1
ATOM 743 C C . MET A 1 93 ? -6.799 7.595 18.370 1.00 88.62 93 MET A C 1
ATOM 745 O O . MET A 1 93 ? -7.677 7.207 17.606 1.00 88.62 93 MET A O 1
ATOM 749 N N . SER A 1 94 ? -6.967 8.651 19.170 1.00 89.81 94 SER A N 1
ATOM 750 C CA . SER A 1 94 ? -8.202 9.449 19.182 1.00 89.81 94 SER A CA 1
ATOM 751 C C . SER A 1 94 ? -8.427 10.152 17.838 1.00 89.81 94 SER A C 1
ATOM 753 O O . SER A 1 94 ? -9.542 10.175 17.315 1.00 89.81 94 SER A O 1
ATOM 755 N N . ILE A 1 95 ? -7.349 10.663 17.230 1.00 90.56 95 ILE A N 1
ATOM 756 C CA . ILE A 1 95 ? -7.384 11.266 15.890 1.00 90.56 95 ILE A CA 1
ATOM 757 C C . ILE A 1 95 ? -7.808 10.215 14.853 1.00 90.56 95 ILE A C 1
ATOM 759 O O . ILE A 1 95 ? -8.711 10.472 14.058 1.00 90.56 95 ILE A O 1
ATOM 763 N N . LEU A 1 96 ? -7.231 9.009 14.913 1.00 92.44 96 LEU A N 1
ATOM 764 C CA . LEU A 1 96 ? -7.591 7.894 14.032 1.00 92.44 96 LEU A CA 1
ATOM 765 C C . LEU A 1 96 ? -9.060 7.475 14.172 1.00 92.44 96 LEU A C 1
ATOM 767 O O . LEU A 1 96 ? -9.749 7.318 13.167 1.00 92.44 96 LEU A O 1
ATOM 771 N N . GLU A 1 97 ? -9.559 7.333 15.400 1.00 93.56 97 GLU A N 1
ATOM 772 C CA . GLU A 1 97 ? -10.962 6.993 15.675 1.00 93.56 97 GLU A CA 1
ATOM 773 C C . GLU A 1 97 ? -11.934 8.047 15.127 1.00 93.56 97 GLU A C 1
ATOM 775 O O . GLU A 1 97 ? -12.990 7.703 14.581 1.00 93.56 97 GLU A O 1
ATOM 780 N N . LYS A 1 98 ? -11.567 9.329 15.245 1.00 92.75 98 LYS A N 1
ATOM 781 C CA . LYS A 1 98 ? -12.347 10.455 14.725 1.00 92.75 98 LYS A CA 1
ATOM 782 C C . LYS A 1 98 ? -12.380 10.462 13.193 1.00 92.75 98 LYS A C 1
ATOM 784 O O . LYS A 1 98 ? -13.467 10.523 12.620 1.00 92.75 98 LYS A O 1
ATOM 789 N N . ALA A 1 99 ? -11.228 10.313 12.536 1.00 92.75 99 ALA A N 1
ATOM 790 C CA . ALA A 1 99 ? -11.148 10.260 11.075 1.00 92.75 99 ALA A CA 1
ATOM 791 C C . ALA A 1 99 ? -11.858 9.026 10.501 1.00 92.75 99 ALA A C 1
ATOM 793 O O . ALA A 1 99 ? -12.509 9.107 9.463 1.00 92.75 99 ALA A O 1
ATOM 794 N N . ALA A 1 100 ? -11.798 7.888 11.196 1.00 93.00 100 ALA A N 1
ATOM 795 C CA . ALA A 1 100 ? -12.510 6.675 10.805 1.00 93.00 100 ALA A CA 1
ATOM 796 C C . ALA A 1 100 ? -14.043 6.809 10.918 1.00 93.00 100 ALA A C 1
ATOM 798 O O . ALA A 1 100 ? -14.764 6.136 10.178 1.00 93.00 100 ALA A O 1
ATOM 799 N N . GLY A 1 101 ? -14.540 7.698 11.792 1.00 92.06 101 GLY A N 1
ATOM 800 C CA . GLY A 1 101 ? -15.969 7.933 12.021 1.00 92.06 101 GLY A CA 1
ATOM 801 C C . GLY A 1 101 ? -16.606 6.997 13.052 1.00 92.06 101 GLY A C 1
ATOM 802 O O . GLY A 1 101 ? -17.796 6.707 12.965 1.00 92.06 101 GLY A O 1
ATOM 803 N N . LEU A 1 102 ? -15.845 6.497 14.033 1.00 89.50 102 LEU A N 1
ATOM 804 C CA . LEU A 1 102 ? -16.372 5.526 15.008 1.00 89.50 102 LEU A CA 1
ATOM 805 C C . LEU A 1 102 ? -17.352 6.116 16.020 1.00 89.50 102 LEU A C 1
ATOM 807 O O . LEU A 1 102 ? -18.217 5.407 16.527 1.00 89.50 102 LEU A O 1
ATOM 811 N N . ASN A 1 103 ? -17.239 7.414 16.287 1.00 83.06 103 ASN A N 1
ATOM 812 C CA . ASN A 1 103 ? -18.038 8.115 17.292 1.00 83.06 103 ASN A CA 1
ATOM 813 C C . ASN A 1 103 ? -18.857 9.268 16.688 1.00 83.06 103 ASN A C 1
ATOM 815 O O . ASN A 1 103 ? -19.193 10.226 17.383 1.00 83.06 103 ASN A O 1
ATOM 819 N N . GLY A 1 104 ? -19.164 9.204 15.389 1.00 87.88 1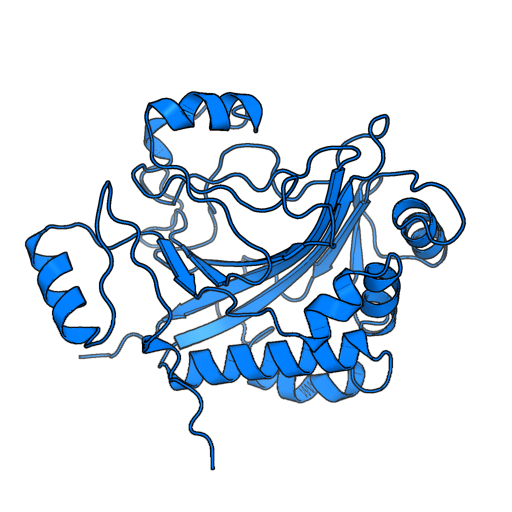04 GLY A N 1
ATOM 820 C CA . GLY A 1 104 ? -19.922 10.243 14.698 1.00 87.88 104 GLY A CA 1
ATOM 821 C C . GLY A 1 104 ? -19.584 10.343 13.217 1.00 87.88 104 GLY A C 1
ATOM 822 O O . GLY A 1 104 ? -19.164 9.376 12.589 1.00 87.88 104 GLY A O 1
ATOM 823 N N . ARG A 1 105 ? -19.781 11.534 12.648 1.00 89.69 105 ARG A N 1
ATOM 824 C CA . ARG A 1 105 ? -19.348 11.819 11.277 1.00 89.69 105 ARG A CA 1
ATOM 825 C C . ARG A 1 105 ? -17.810 11.737 11.208 1.00 89.69 105 ARG A C 1
ATOM 827 O O . ARG A 1 105 ? -17.174 12.306 12.094 1.00 89.69 105 ARG A O 1
ATOM 834 N N . PRO A 1 106 ? -17.231 11.084 10.182 1.00 90.00 106 PRO A N 1
ATOM 835 C CA . PRO A 1 106 ? -15.799 11.169 9.903 1.00 90.00 106 PRO A CA 1
ATOM 836 C C . PRO A 1 106 ? -15.318 12.623 9.840 1.00 90.00 106 PRO A C 1
ATOM 838 O O . PRO A 1 106 ? -15.984 13.464 9.231 1.00 90.00 106 PRO A O 1
ATOM 841 N N . ASP A 1 107 ? -14.188 12.913 10.478 1.00 90.38 107 ASP A N 1
ATOM 842 C CA . ASP A 1 107 ? -13.610 14.259 10.570 1.00 90.38 107 ASP A CA 1
ATOM 843 C C . ASP A 1 107 ? -12.080 14.142 10.665 1.00 90.38 107 ASP A C 1
ATOM 845 O O . ASP A 1 107 ? -11.554 13.462 11.553 1.00 90.38 107 ASP A O 1
ATOM 849 N N . GLY A 1 108 ? -11.390 14.792 9.727 1.00 89.38 108 GLY A N 1
ATOM 850 C CA . GLY A 1 108 ? -9.952 14.689 9.512 1.00 89.38 108 GLY A CA 1
ATOM 851 C C . GLY A 1 108 ? -9.530 13.754 8.374 1.00 89.38 108 GLY A C 1
ATOM 852 O O . GLY A 1 108 ? -10.224 12.808 7.993 1.00 89.38 108 GLY A O 1
ATOM 853 N N . ASN A 1 109 ? -8.326 14.027 7.871 1.00 91.19 109 ASN A N 1
ATOM 854 C CA . ASN A 1 109 ? -7.585 13.168 6.955 1.00 91.19 109 ASN A CA 1
ATOM 855 C C . ASN A 1 109 ? -6.294 12.721 7.654 1.00 91.19 109 ASN A C 1
ATOM 857 O O . ASN A 1 109 ? -5.720 13.484 8.430 1.00 91.19 109 ASN A O 1
ATOM 861 N N . ILE A 1 110 ? -5.857 11.486 7.422 1.00 92.44 110 ILE A N 1
ATOM 862 C CA . ILE A 1 110 ? -4.717 10.856 8.095 1.00 92.44 110 ILE A CA 1
ATOM 863 C C . ILE A 1 110 ? -3.933 10.033 7.084 1.00 92.44 110 ILE A C 1
ATOM 865 O O . ILE A 1 110 ? -4.509 9.303 6.278 1.00 92.44 110 ILE A O 1
ATOM 869 N N . HIS A 1 111 ? -2.612 10.089 7.205 1.00 93.75 111 HIS A N 1
ATOM 870 C CA . HIS A 1 111 ? -1.708 9.116 6.613 1.00 93.75 111 HIS A CA 1
ATOM 871 C C . HIS A 1 111 ? -0.859 8.520 7.736 1.00 93.75 111 HIS A C 1
ATOM 873 O O . HIS A 1 111 ? -0.053 9.214 8.354 1.00 93.75 111 HIS A O 1
ATOM 879 N N . LEU A 1 112 ? -1.062 7.236 8.011 1.00 94.94 112 LEU A N 1
ATOM 880 C CA . LEU A 1 112 ? -0.368 6.487 9.048 1.00 94.94 112 LEU A CA 1
ATOM 881 C C . LEU A 1 112 ? 0.406 5.332 8.403 1.00 94.94 112 LEU A C 1
ATOM 883 O O . LEU A 1 112 ? -0.192 4.490 7.744 1.00 94.94 112 LEU A O 1
ATOM 887 N N . THR A 1 113 ? 1.725 5.292 8.571 1.00 95.31 113 THR A N 1
ATOM 888 C CA . THR A 1 113 ? 2.612 4.289 7.959 1.00 95.31 113 THR A CA 1
ATOM 889 C C . THR A 1 113 ? 3.237 3.401 9.028 1.00 95.31 113 THR A C 1
ATOM 891 O O . THR A 1 113 ? 3.836 3.904 9.969 1.00 95.31 113 THR A O 1
ATOM 894 N N . LEU A 1 114 ? 3.140 2.084 8.884 1.00 95.88 114 LEU A N 1
ATOM 895 C CA . LEU A 1 114 ? 3.992 1.128 9.581 1.00 95.88 114 LEU A CA 1
ATOM 896 C C . LEU A 1 114 ? 5.256 0.926 8.749 1.00 95.88 114 LEU A C 1
ATOM 898 O O . LEU A 1 114 ? 5.193 0.326 7.675 1.00 95.88 114 LEU A O 1
ATOM 902 N N . GLU A 1 115 ? 6.388 1.415 9.243 1.00 91.38 115 GLU A N 1
ATOM 903 C CA . GLU A 1 115 ? 7.679 1.268 8.571 1.00 91.38 115 GLU A CA 1
ATOM 904 C C . GLU A 1 115 ? 8.345 -0.043 8.994 1.00 91.38 115 GLU A C 1
ATOM 906 O O . GLU A 1 115 ? 8.627 -0.259 10.174 1.00 91.38 115 GLU A O 1
ATOM 911 N N . LEU A 1 116 ? 8.607 -0.928 8.031 1.00 91.81 116 LEU A N 1
ATOM 912 C CA . LEU A 1 116 ? 9.321 -2.187 8.268 1.00 91.81 116 LEU A CA 1
ATOM 913 C C . LEU A 1 116 ? 10.750 -2.108 7.748 1.00 91.81 116 LEU A C 1
ATOM 915 O O . LEU A 1 116 ? 11.683 -2.570 8.406 1.00 91.81 116 LEU A O 1
ATOM 919 N N . ARG A 1 117 ? 10.913 -1.516 6.563 1.00 85.56 117 ARG A N 1
ATOM 920 C CA . ARG A 1 117 ? 12.180 -1.427 5.843 1.00 85.56 117 ARG A CA 1
ATOM 921 C C . ARG A 1 117 ? 12.297 -0.064 5.171 1.00 85.56 117 ARG A C 1
ATOM 923 O O . ARG A 1 117 ? 11.309 0.469 4.674 1.00 85.56 117 ARG A O 1
ATOM 930 N N . SER A 1 118 ? 13.511 0.475 5.154 1.00 79.44 118 SER A N 1
ATOM 931 C CA . SER A 1 118 ? 13.848 1.654 4.358 1.00 79.44 118 SER A CA 1
ATOM 932 C C . SER A 1 118 ? 14.306 1.229 2.959 1.00 79.44 118 SER A C 1
ATOM 934 O O . SER A 1 118 ? 14.943 0.186 2.799 1.00 79.44 118 SER A O 1
ATOM 936 N N . TYR A 1 119 ? 13.977 2.036 1.951 1.00 73.31 119 TYR A N 1
ATOM 937 C CA . TYR A 1 119 ? 14.184 1.732 0.528 1.00 73.31 119 TYR A CA 1
ATOM 938 C C . TYR A 1 119 ? 15.664 1.633 0.116 1.00 73.31 119 TYR A C 1
ATOM 940 O O . TYR A 1 119 ? 16.003 1.044 -0.910 1.00 73.31 119 TYR A O 1
ATOM 948 N N . ASP A 1 120 ? 16.565 2.194 0.922 1.00 73.06 120 ASP A N 1
ATOM 949 C CA . ASP A 1 120 ? 18.015 2.163 0.727 1.00 73.06 120 ASP A CA 1
ATOM 950 C C . ASP A 1 120 ? 18.667 0.834 1.157 1.00 73.06 120 ASP A C 1
ATOM 952 O O . ASP A 1 120 ? 19.819 0.576 0.806 1.00 73.06 120 ASP A O 1
ATOM 956 N N . VAL A 1 121 ? 17.943 -0.053 1.853 1.00 79.88 121 VAL A N 1
ATOM 957 C CA . VAL A 1 121 ? 18.478 -1.328 2.366 1.00 79.88 121 VAL A CA 1
ATOM 958 C C . VAL A 1 121 ? 17.976 -2.526 1.548 1.00 79.88 121 VAL A C 1
ATOM 960 O O . VAL A 1 121 ? 17.187 -3.349 2.020 1.00 79.88 121 VAL A O 1
ATOM 963 N N . ARG A 1 122 ? 18.447 -2.647 0.301 1.00 72.62 122 ARG A N 1
ATOM 964 C CA . ARG A 1 122 ? 17.924 -3.636 -0.668 1.00 72.62 122 ARG A CA 1
ATOM 965 C C . ARG A 1 122 ? 18.177 -5.095 -0.317 1.00 72.62 122 ARG A C 1
ATOM 967 O O . ARG A 1 122 ? 17.288 -5.920 -0.523 1.00 72.62 122 ARG A O 1
ATOM 974 N N . ASP A 1 123 ? 19.343 -5.394 0.250 1.00 82.38 123 ASP A N 1
ATOM 975 C CA . ASP A 1 123 ? 19.758 -6.759 0.607 1.00 82.38 123 ASP A CA 1
ATOM 976 C C . ASP A 1 123 ? 19.175 -7.238 1.947 1.00 82.38 123 ASP A C 1
ATOM 978 O O . ASP A 1 123 ? 19.545 -8.292 2.462 1.00 82.38 123 ASP A O 1
ATOM 982 N N . SER A 1 124 ? 18.282 -6.455 2.558 1.00 89.06 124 SER A N 1
ATOM 983 C CA . SER A 1 124 ? 17.640 -6.836 3.809 1.00 89.06 124 SER A CA 1
ATOM 984 C C . SER A 1 124 ? 16.498 -7.821 3.578 1.00 89.06 124 SER A C 1
ATOM 986 O O . SER A 1 124 ? 15.551 -7.535 2.846 1.00 89.06 124 SER A O 1
ATOM 988 N N . GLU A 1 125 ? 16.549 -8.927 4.320 1.00 92.81 125 GLU A N 1
ATOM 989 C CA . GLU A 1 125 ? 15.499 -9.952 4.397 1.00 92.81 125 GLU A CA 1
ATOM 990 C C . GLU A 1 125 ? 14.271 -9.510 5.221 1.00 92.81 125 GLU A C 1
ATOM 992 O O . GLU A 1 125 ? 13.291 -10.248 5.366 1.00 92.81 125 GLU A O 1
ATOM 997 N N . VAL A 1 126 ? 14.313 -8.311 5.817 1.00 94.62 126 VAL A N 1
ATOM 998 C CA . VAL A 1 126 ? 13.177 -7.744 6.553 1.00 94.62 126 VAL A CA 1
ATOM 999 C C . VAL A 1 126 ? 11.978 -7.595 5.622 1.00 94.62 126 VAL A C 1
ATOM 1001 O O . VAL A 1 126 ? 12.104 -7.107 4.504 1.00 94.62 126 VAL A O 1
ATOM 1004 N N . GLY A 1 127 ? 10.808 -8.022 6.100 1.00 95.00 127 GLY A N 1
ATOM 1005 C CA . GLY A 1 127 ? 9.574 -7.997 5.320 1.00 95.00 127 GLY A CA 1
ATOM 1006 C C . GLY A 1 127 ? 9.371 -9.206 4.402 1.00 95.00 127 GLY A C 1
ATOM 1007 O O . GLY A 1 127 ? 8.286 -9.332 3.839 1.00 95.00 127 GLY A O 1
ATOM 1008 N N . GLY A 1 128 ? 10.361 -10.097 4.267 1.00 96.88 128 GLY A N 1
ATOM 1009 C CA . GLY A 1 128 ? 10.238 -11.353 3.519 1.00 96.88 128 GLY A CA 1
ATOM 1010 C C . GLY A 1 128 ? 9.459 -12.440 4.271 1.00 96.88 128 GLY A C 1
ATOM 1011 O O . GLY A 1 128 ? 9.131 -12.288 5.455 1.00 96.88 128 GLY A O 1
ATOM 1012 N N . LEU A 1 129 ? 9.185 -13.574 3.610 1.00 97.94 129 LEU A N 1
ATOM 1013 C CA . LEU A 1 129 ? 8.361 -14.657 4.170 1.00 97.94 129 LEU A CA 1
ATOM 1014 C C . LEU A 1 129 ? 8.899 -15.165 5.511 1.00 97.94 129 LEU A C 1
ATOM 1016 O O . LEU A 1 129 ? 8.164 -15.202 6.498 1.00 97.94 129 LEU A O 1
ATOM 1020 N N . SER A 1 130 ? 10.185 -15.520 5.566 1.00 97.69 130 SER A N 1
ATOM 1021 C CA . SER A 1 130 ? 10.819 -16.051 6.782 1.00 97.69 130 SER A CA 1
ATOM 1022 C C . SER A 1 130 ? 10.739 -15.062 7.953 1.00 97.69 130 SER A C 1
ATOM 1024 O O . SER A 1 130 ? 10.477 -15.447 9.096 1.00 97.69 130 SER A O 1
ATOM 1026 N N . TRP A 1 131 ? 10.906 -13.767 7.669 1.00 97.31 131 TRP A N 1
ATOM 1027 C CA . TRP A 1 131 ? 10.818 -12.700 8.664 1.00 97.31 131 TRP A CA 1
ATOM 1028 C C . TRP A 1 131 ? 9.397 -12.542 9.222 1.00 97.31 131 TRP A C 1
ATOM 1030 O O . TRP A 1 131 ? 9.221 -12.370 10.433 1.00 97.31 131 TRP A O 1
ATOM 1040 N N . TRP A 1 132 ? 8.382 -12.639 8.357 1.00 97.50 132 TRP A N 1
ATOM 1041 C CA . TRP A 1 132 ? 6.975 -12.600 8.757 1.00 97.50 132 TRP A CA 1
ATOM 1042 C C . TRP A 1 132 ? 6.554 -13.851 9.517 1.00 97.50 132 TRP A C 1
ATOM 1044 O O . TRP A 1 132 ? 5.882 -13.741 10.542 1.00 97.50 132 TRP A O 1
ATOM 1054 N N . GLN A 1 133 ? 6.989 -15.036 9.088 1.00 98.31 133 GLN A N 1
ATOM 1055 C CA . GLN A 1 133 ? 6.721 -16.288 9.798 1.00 98.31 133 GLN A CA 1
ATOM 1056 C C . GLN A 1 133 ? 7.240 -16.229 11.238 1.00 98.31 133 GLN A C 1
ATOM 1058 O O . GLN A 1 133 ? 6.531 -16.626 12.166 1.00 98.31 133 GLN A O 1
ATOM 1063 N N . SER A 1 134 ? 8.435 -15.665 11.449 1.00 96.69 134 SER A N 1
ATOM 1064 C CA . SER A 1 134 ? 9.008 -15.532 12.790 1.00 96.69 134 SER A CA 1
ATOM 1065 C C . SER A 1 134 ? 8.266 -14.521 13.673 1.00 96.69 134 SER A C 1
ATOM 1067 O O . SER A 1 134 ? 8.417 -14.571 14.891 1.00 96.69 134 SER A O 1
ATOM 1069 N N . ARG A 1 135 ? 7.474 -13.606 13.096 1.00 95.88 135 ARG A N 1
ATOM 1070 C CA . ARG A 1 135 ? 6.771 -12.520 13.809 1.00 95.88 135 ARG A CA 1
ATOM 1071 C C . ARG A 1 135 ? 5.258 -12.652 13.837 1.00 95.88 135 ARG A C 1
ATOM 1073 O O . ARG A 1 135 ? 4.624 -11.985 14.639 1.00 95.88 135 ARG A O 1
ATOM 1080 N N . ALA A 1 136 ? 4.665 -13.543 13.048 1.00 95.69 136 ALA A N 1
ATOM 1081 C CA . ALA A 1 136 ? 3.211 -13.677 12.958 1.00 95.69 136 ALA A CA 1
ATOM 1082 C C . ALA A 1 136 ? 2.542 -13.900 14.325 1.00 95.69 136 ALA A C 1
ATOM 1084 O O . ALA A 1 136 ? 1.433 -13.433 14.561 1.00 95.69 136 ALA A O 1
ATOM 1085 N N . HIS A 1 137 ? 3.232 -14.568 15.253 1.00 94.94 137 HIS A N 1
ATOM 1086 C CA . HIS A 1 137 ? 2.754 -14.782 16.618 1.00 94.94 137 HIS A CA 1
ATOM 1087 C C . HIS A 1 137 ? 2.528 -13.483 17.412 1.00 94.94 137 HIS A C 1
ATOM 1089 O O . HIS A 1 137 ? 1.709 -13.491 18.323 1.00 94.94 137 HIS A O 1
ATOM 1095 N N . SER A 1 138 ? 3.225 -12.389 17.088 1.00 95.56 138 SER A N 1
ATOM 1096 C CA . SER A 1 138 ? 3.055 -11.102 17.768 1.00 95.56 138 SER A CA 1
ATOM 1097 C C . SER A 1 138 ? 1.853 -10.312 17.251 1.00 95.56 138 SER A C 1
ATOM 1099 O O . SER A 1 138 ? 1.424 -9.371 17.905 1.00 95.56 138 SER A O 1
ATOM 1101 N N . VAL A 1 139 ? 1.280 -10.696 16.109 1.00 96.56 139 VAL A N 1
ATOM 1102 C CA . VAL A 1 139 ? 0.040 -10.116 15.561 1.00 96.56 139 VAL A CA 1
ATOM 1103 C C . VAL A 1 139 ? -1.158 -11.002 15.905 1.00 96.56 139 VAL A C 1
ATOM 1105 O O . VAL A 1 139 ? -2.257 -10.508 16.164 1.00 96.56 139 VAL A O 1
ATOM 1108 N N . ARG A 1 140 ? -0.943 -12.322 15.928 1.00 94.50 140 ARG A N 1
ATOM 1109 C CA . ARG A 1 140 ? -2.020 -13.299 16.053 1.00 94.50 140 ARG A CA 1
ATOM 1110 C C . ARG A 1 140 ? -2.779 -13.210 17.375 1.00 94.50 140 ARG A C 1
ATOM 1112 O O . ARG A 1 140 ? -2.182 -13.056 18.438 1.00 94.50 140 ARG A O 1
ATOM 1119 N N . GLY A 1 141 ? -4.101 -13.346 17.304 1.00 91.75 141 GLY A N 1
ATOM 1120 C CA . GLY A 1 141 ? -5.008 -13.303 18.451 1.00 91.75 141 GLY A CA 1
ATOM 1121 C C . GLY A 1 141 ? -5.215 -11.912 19.063 1.00 91.75 141 GLY A C 1
ATOM 1122 O O . GLY A 1 141 ? -5.931 -11.806 20.059 1.00 91.75 141 GLY A O 1
ATOM 1123 N N . LYS A 1 142 ? -4.621 -10.848 18.495 1.00 95.31 142 LYS A N 1
ATOM 1124 C CA . LYS A 1 142 ? -4.857 -9.462 18.938 1.00 95.31 142 LYS A CA 1
ATOM 1125 C C . LYS A 1 142 ? -6.185 -8.910 18.402 1.00 95.31 142 LYS A C 1
ATOM 1127 O O . LYS A 1 142 ? -6.939 -8.318 19.170 1.00 95.31 142 LYS A O 1
ATOM 1132 N N . THR A 1 143 ? -6.488 -9.120 17.118 1.00 97.50 143 THR A N 1
ATOM 1133 C CA . THR A 1 143 ? -7.787 -8.814 16.482 1.00 97.50 143 THR A CA 1
ATOM 1134 C C . THR A 1 143 ? -8.076 -9.804 15.346 1.00 97.50 143 THR A C 1
ATOM 1136 O O . THR A 1 143 ? -7.146 -10.385 14.785 1.00 97.50 143 THR A O 1
ATOM 1139 N N . GLU A 1 144 ? -9.351 -9.981 14.977 1.00 97.06 144 GLU A N 1
ATOM 1140 C CA . GLU A 1 144 ? -9.744 -10.863 13.861 1.00 97.06 144 GLU A CA 1
ATOM 1141 C C . GLU A 1 144 ? -9.182 -10.364 12.518 1.00 97.06 144 GLU A C 1
ATOM 1143 O O . GLU A 1 144 ? -8.628 -11.155 11.751 1.00 97.06 144 GLU A O 1
ATOM 1148 N N . LEU A 1 145 ? -9.229 -9.049 12.256 1.00 97.25 145 LEU A N 1
ATOM 1149 C CA . LEU A 1 145 ? -8.592 -8.466 11.072 1.00 97.25 145 LEU A CA 1
ATOM 1150 C C . LEU A 1 145 ? -7.081 -8.720 11.055 1.00 97.25 145 LEU A C 1
ATOM 1152 O O . LEU A 1 145 ? -6.535 -9.056 10.008 1.00 97.25 145 LEU A O 1
ATOM 1156 N N . GLY A 1 146 ? -6.406 -8.585 12.199 1.00 97.38 146 GLY A N 1
ATOM 1157 C CA . GLY A 1 146 ? -4.975 -8.859 12.325 1.00 97.38 146 GLY A CA 1
ATOM 1158 C C . GLY A 1 146 ? -4.610 -10.286 11.927 1.00 97.38 146 GLY A C 1
ATOM 1159 O O . GLY A 1 146 ? -3.688 -10.490 11.136 1.00 97.38 146 GLY A O 1
ATOM 1160 N N . ASP A 1 147 ? -5.375 -11.262 12.425 1.00 97.50 147 ASP A N 1
ATOM 1161 C CA . ASP A 1 147 ? -5.224 -12.678 12.078 1.00 97.50 147 ASP A CA 1
ATOM 1162 C C . ASP A 1 147 ? -5.418 -12.920 10.577 1.00 97.50 147 ASP A C 1
ATOM 1164 O O . ASP A 1 147 ? -4.588 -13.564 9.930 1.00 97.50 147 ASP A O 1
ATOM 1168 N N . LEU A 1 148 ? -6.505 -12.393 10.008 1.00 97.56 148 LEU A N 1
ATOM 1169 C CA . LEU A 1 148 ? -6.812 -12.540 8.586 1.00 97.56 148 LEU A CA 1
ATOM 1170 C C . LEU A 1 148 ? -5.736 -11.900 7.706 1.00 97.56 148 LEU A C 1
ATOM 1172 O O . LEU A 1 148 ? -5.300 -12.515 6.733 1.00 97.56 148 LEU A O 1
ATOM 1176 N N . PHE A 1 149 ? -5.290 -10.695 8.061 1.00 98.06 149 PHE A N 1
ATOM 1177 C CA . PHE A 1 149 ? -4.292 -9.948 7.306 1.00 98.06 149 PHE A CA 1
ATOM 1178 C C . PHE A 1 149 ? -2.935 -10.650 7.317 1.00 98.06 149 PHE A C 1
ATOM 1180 O O . PHE A 1 149 ? -2.373 -10.893 6.251 1.00 98.06 149 PHE A O 1
ATOM 1187 N N . VAL A 1 150 ? -2.418 -11.035 8.491 1.00 98.00 150 VAL A N 1
ATOM 1188 C CA . VAL A 1 150 ? -1.092 -11.670 8.571 1.00 98.00 150 VAL A CA 1
ATOM 1189 C C . VAL A 1 150 ? -1.080 -13.047 7.910 1.00 98.00 150 VAL A C 1
ATOM 1191 O O . VAL A 1 150 ? -0.107 -13.395 7.249 1.00 98.00 150 VAL A O 1
ATOM 1194 N N . ASN A 1 151 ? -2.161 -13.825 8.028 1.00 97.75 151 ASN A N 1
ATOM 1195 C CA . ASN A 1 151 ? -2.255 -15.114 7.344 1.00 97.75 151 ASN A CA 1
ATOM 1196 C C . ASN A 1 151 ? -2.313 -14.926 5.827 1.00 97.75 151 ASN A C 1
ATOM 1198 O O . ASN A 1 151 ? -1.580 -15.597 5.108 1.00 97.75 151 ASN A O 1
ATOM 1202 N N . ARG A 1 152 ? -3.107 -13.965 5.341 1.00 97.56 152 ARG A N 1
ATOM 1203 C CA . ARG A 1 152 ? -3.181 -13.681 3.907 1.00 97.56 152 ARG A CA 1
ATOM 1204 C C . ARG A 1 152 ? -1.856 -13.170 3.352 1.00 97.56 152 ARG A C 1
ATOM 1206 O O . ARG A 1 152 ? -1.456 -13.592 2.272 1.00 97.56 152 ARG A O 1
ATOM 1213 N N . LEU A 1 153 ? -1.159 -12.322 4.100 1.00 98.12 153 LEU A N 1
ATOM 1214 C CA . LEU A 1 153 ? 0.173 -11.868 3.735 1.00 98.12 153 LEU A CA 1
ATOM 1215 C C . LEU A 1 153 ? 1.147 -13.047 3.612 1.00 98.12 153 LEU A C 1
ATOM 1217 O O . LEU A 1 153 ? 1.814 -13.179 2.592 1.00 98.12 153 LEU A O 1
ATOM 1221 N N . LEU A 1 154 ? 1.194 -13.933 4.610 1.00 98.44 154 LEU A N 1
ATOM 1222 C CA . LEU A 1 154 ? 2.033 -15.134 4.567 1.00 98.44 154 LEU A CA 1
ATOM 1223 C C . LEU A 1 154 ? 1.707 -16.032 3.367 1.00 98.44 154 LEU A C 1
ATOM 1225 O O . LEU A 1 154 ? 2.630 -16.524 2.721 1.00 98.44 154 LEU A O 1
ATOM 1229 N N . ASP A 1 155 ? 0.422 -16.219 3.059 1.00 98.00 155 ASP A N 1
ATOM 1230 C CA . ASP A 1 155 ? -0.012 -17.005 1.903 1.00 98.00 155 ASP A CA 1
ATOM 1231 C C . ASP A 1 155 ? 0.499 -16.386 0.599 1.00 98.00 155 ASP A C 1
ATOM 1233 O O . ASP A 1 155 ? 1.080 -17.097 -0.216 1.00 98.00 155 ASP A O 1
ATOM 1237 N N . VAL A 1 156 ? 0.338 -15.069 0.420 1.00 97.81 156 VAL A N 1
ATOM 1238 C CA . VAL A 1 156 ? 0.825 -14.336 -0.761 1.00 97.81 156 VAL A CA 1
ATOM 1239 C C . VAL A 1 156 ? 2.337 -14.484 -0.910 1.00 97.81 156 VAL A C 1
ATOM 1241 O O . VAL A 1 156 ? 2.805 -14.892 -1.970 1.00 97.81 156 VAL A O 1
ATOM 1244 N N . LEU A 1 157 ? 3.101 -14.219 0.153 1.00 97.88 157 LEU A N 1
ATOM 1245 C CA . LEU A 1 157 ? 4.561 -14.327 0.129 1.00 97.88 157 LEU A CA 1
ATOM 1246 C C . LEU A 1 157 ? 5.021 -15.752 -0.231 1.00 97.88 157 LEU A C 1
ATOM 1248 O O . LEU A 1 157 ? 5.907 -15.927 -1.062 1.00 97.88 157 LEU A O 1
ATOM 1252 N N . ALA A 1 158 ? 4.381 -16.778 0.338 1.00 97.56 158 ALA A N 1
ATOM 1253 C CA . ALA A 1 158 ? 4.706 -18.178 0.063 1.00 97.56 158 ALA A CA 1
ATOM 1254 C C . ALA A 1 158 ? 4.316 -18.637 -1.352 1.00 97.56 158 ALA A C 1
ATOM 1256 O O . ALA A 1 158 ? 4.900 -19.575 -1.893 1.00 97.56 158 ALA A O 1
ATOM 1257 N N . GLU A 1 159 ? 3.278 -18.050 -1.937 1.00 96.06 159 GLU A N 1
ATOM 1258 C CA . GLU A 1 159 ? 2.820 -18.317 -3.306 1.00 96.06 159 GLU A CA 1
ATOM 1259 C C . GLU A 1 159 ? 3.817 -17.677 -4.301 1.00 96.06 159 GLU A C 1
ATOM 1261 O O . GLU A 1 159 ? 4.276 -18.349 -5.226 1.00 96.06 159 GLU A O 1
ATOM 1266 N N . VAL A 1 160 ? 4.293 -16.454 -4.034 1.00 94.25 160 VAL A N 1
ATOM 1267 C CA . VAL A 1 160 ? 5.362 -15.814 -4.827 1.00 94.25 160 VAL A CA 1
ATOM 1268 C C . VAL A 1 160 ? 6.693 -16.572 -4.742 1.00 94.25 160 VAL A C 1
ATOM 1270 O O . VAL A 1 160 ? 7.293 -16.838 -5.783 1.00 94.25 160 VAL A O 1
ATOM 1273 N N . GLU A 1 161 ? 7.111 -17.025 -3.553 1.00 94.62 161 GLU A N 1
ATOM 1274 C CA . GLU A 1 161 ? 8.311 -17.874 -3.405 1.00 94.62 161 GLU A CA 1
ATOM 1275 C C . GLU A 1 161 ? 8.206 -19.192 -4.172 1.00 94.62 161 GLU A C 1
ATOM 1277 O O . GLU A 1 161 ? 9.153 -19.603 -4.846 1.00 94.62 161 GLU A O 1
ATOM 1282 N N . ARG A 1 162 ? 7.033 -19.833 -4.156 1.00 92.88 162 ARG A N 1
ATOM 1283 C CA . ARG A 1 162 ? 6.786 -21.037 -4.965 1.00 92.88 162 ARG A CA 1
ATOM 1284 C C . ARG A 1 162 ? 6.844 -20.777 -6.468 1.00 92.88 162 ARG A C 1
ATOM 1286 O O . ARG A 1 162 ? 7.098 -21.715 -7.219 1.00 92.88 162 ARG A O 1
ATOM 1293 N N . SER A 1 163 ? 6.637 -19.534 -6.888 1.00 88.12 163 SER A N 1
ATOM 1294 C CA . SER A 1 163 ? 6.727 -19.106 -8.285 1.00 88.12 163 SER A CA 1
ATOM 1295 C C . SER A 1 163 ? 8.144 -18.680 -8.694 1.00 88.12 163 SER A C 1
ATOM 1297 O O . SER A 1 163 ? 8.336 -18.238 -9.823 1.00 88.12 163 SER A O 1
ATOM 1299 N N . GLY A 1 164 ? 9.142 -18.822 -7.813 1.00 89.12 164 GLY A N 1
ATOM 1300 C CA . GLY A 1 164 ? 10.534 -18.476 -8.116 1.00 89.12 164 GLY A CA 1
ATOM 1301 C C . GLY A 1 164 ? 10.832 -16.977 -8.031 1.00 89.12 164 GLY A C 1
ATOM 1302 O O . GLY A 1 164 ? 11.720 -16.480 -8.717 1.00 89.12 164 GLY A O 1
ATOM 1303 N N . ALA A 1 165 ? 10.085 -16.240 -7.215 1.00 92.94 165 ALA A N 1
ATOM 1304 C CA . ALA A 1 165 ? 10.351 -14.838 -6.920 1.00 92.94 165 ALA A CA 1
ATOM 1305 C C . ALA A 1 165 ? 10.232 -14.580 -5.415 1.00 92.94 165 ALA A C 1
ATOM 1307 O O . ALA A 1 165 ? 9.927 -15.475 -4.636 1.00 92.94 165 ALA A O 1
ATOM 1308 N N . SER A 1 166 ? 10.473 -13.359 -4.961 1.00 94.81 166 SER A N 1
ATOM 1309 C CA . SER A 1 166 ? 10.295 -12.995 -3.556 1.00 94.81 166 SER A CA 1
ATOM 1310 C C . SER A 1 166 ? 9.679 -11.614 -3.433 1.00 94.81 166 SER A C 1
ATOM 1312 O O . SER A 1 166 ? 9.995 -10.706 -4.201 1.00 94.81 166 SER A O 1
ATOM 1314 N N . PHE A 1 167 ? 8.817 -11.457 -2.434 1.00 95.69 167 PHE A N 1
ATOM 1315 C CA . PHE A 1 167 ? 8.321 -10.162 -1.995 1.00 95.69 167 PHE A CA 1
ATOM 1316 C C . PHE A 1 167 ? 8.859 -9.848 -0.603 1.00 95.69 167 PHE A C 1
ATOM 1318 O O . PHE A 1 167 ? 8.895 -10.714 0.272 1.00 95.69 167 PHE A O 1
ATOM 1325 N N . PHE A 1 168 ? 9.214 -8.586 -0.398 1.00 96.12 168 PHE A N 1
ATOM 1326 C CA . PHE A 1 168 ? 9.597 -8.033 0.894 1.00 96.12 168 PHE A CA 1
ATOM 1327 C C . PHE A 1 168 ? 8.657 -6.876 1.202 1.00 96.12 168 PHE A C 1
ATOM 1329 O O . PHE A 1 168 ? 8.696 -5.866 0.511 1.00 96.12 168 PHE A O 1
ATOM 1336 N N . VAL A 1 169 ? 7.792 -7.017 2.206 1.00 96.56 169 VAL A N 1
ATOM 1337 C CA . VAL A 1 169 ? 6.910 -5.921 2.632 1.00 96.56 169 VAL A CA 1
ATOM 1338 C C . VAL A 1 169 ? 7.733 -4.842 3.313 1.00 96.56 169 VAL A C 1
ATOM 1340 O O . VAL A 1 169 ? 8.379 -5.094 4.328 1.00 96.56 169 VAL A O 1
ATOM 1343 N N . GLU A 1 170 ? 7.667 -3.629 2.789 1.00 95.12 170 GLU A N 1
ATOM 1344 C CA . GLU A 1 170 ? 8.458 -2.510 3.295 1.00 95.12 170 GLU A CA 1
ATOM 1345 C C . GLU A 1 170 ? 7.621 -1.582 4.159 1.00 95.12 170 GLU A C 1
ATOM 1347 O O . GLU A 1 170 ? 8.096 -1.108 5.195 1.00 95.12 170 GLU A O 1
ATOM 1352 N N . GLN A 1 171 ? 6.371 -1.345 3.751 1.00 95.00 171 GLN A N 1
ATOM 1353 C CA . GLN A 1 171 ? 5.469 -0.419 4.425 1.00 95.00 171 GLN A CA 1
ATOM 1354 C C . GLN A 1 171 ? 4.013 -0.882 4.347 1.00 95.00 171 GLN A C 1
ATOM 1356 O O . GLN A 1 171 ? 3.561 -1.392 3.318 1.00 95.00 171 GLN A O 1
ATOM 1361 N N . LEU A 1 172 ? 3.267 -0.646 5.430 1.00 96.81 172 LEU A N 1
ATOM 1362 C CA . LEU A 1 172 ? 1.802 -0.665 5.428 1.00 96.81 172 LEU A CA 1
ATOM 1363 C C . LEU A 1 172 ? 1.298 0.755 5.690 1.00 96.81 172 LEU A C 1
ATOM 1365 O O . LEU A 1 172 ? 1.581 1.304 6.749 1.00 96.81 172 LEU A O 1
ATOM 1369 N N . SER A 1 173 ? 0.523 1.339 4.784 1.00 96.00 173 SER A N 1
ATOM 1370 C CA . SER A 1 173 ? 0.001 2.699 4.944 1.00 96.00 173 SER A CA 1
ATOM 1371 C C . SER A 1 173 ? -1.516 2.694 5.048 1.00 96.00 173 SER A C 1
ATOM 1373 O O . SER A 1 173 ? -2.213 2.353 4.097 1.00 96.00 173 SER A O 1
ATOM 1375 N N . ILE A 1 174 ? -2.032 3.094 6.206 1.00 96.38 174 ILE A N 1
ATOM 1376 C CA . ILE A 1 174 ? -3.438 3.439 6.403 1.00 96.38 174 ILE A CA 1
ATOM 1377 C C . ILE A 1 174 ? -3.617 4.881 5.943 1.00 96.38 174 ILE A C 1
ATOM 1379 O O . ILE A 1 174 ? -2.989 5.797 6.479 1.00 96.38 174 ILE A O 1
ATOM 1383 N N . ILE A 1 175 ? -4.495 5.082 4.969 1.00 94.75 175 ILE A N 1
ATOM 1384 C CA . ILE A 1 175 ? -4.831 6.400 4.448 1.00 94.75 175 ILE A CA 1
ATOM 1385 C C . ILE A 1 175 ? -6.327 6.606 4.623 1.00 94.75 175 ILE A C 1
ATOM 1387 O O . ILE A 1 175 ? -7.128 5.808 4.139 1.00 94.75 175 ILE A O 1
ATOM 1391 N N . ILE A 1 176 ? -6.701 7.675 5.320 1.00 94.25 176 ILE A N 1
ATOM 1392 C CA . ILE A 1 176 ? -8.087 8.099 5.505 1.00 94.25 176 ILE A CA 1
ATOM 1393 C C . ILE A 1 176 ? -8.190 9.522 4.977 1.00 94.25 176 ILE A C 1
ATOM 1395 O O . ILE A 1 176 ? -7.528 10.417 5.486 1.00 94.25 176 ILE A O 1
ATOM 1399 N N . SER A 1 177 ? -9.032 9.733 3.977 1.00 92.75 177 SER A N 1
ATOM 1400 C CA . SER A 1 177 ? -9.346 11.042 3.412 1.00 92.75 177 SER A CA 1
ATOM 1401 C C . SER A 1 177 ? -10.865 11.210 3.353 1.00 92.75 177 SER A C 1
ATOM 1403 O O . SER A 1 177 ? -11.461 11.174 2.279 1.00 92.75 177 SER A O 1
ATOM 1405 N N . LYS A 1 178 ? -11.511 11.319 4.523 1.00 90.56 178 LYS A N 1
ATOM 1406 C CA . LYS A 1 178 ? -12.980 11.399 4.671 1.00 90.56 178 LYS A CA 1
ATOM 1407 C C . LYS A 1 178 ? -13.493 12.810 4.991 1.00 90.56 178 LYS A C 1
ATOM 1409 O O . LYS A 1 178 ? -14.707 13.006 5.052 1.00 90.56 178 LYS A O 1
ATOM 1414 N N . ASP A 1 179 ? -12.608 13.794 5.139 1.00 89.94 179 ASP A N 1
ATOM 1415 C CA . ASP A 1 179 ? -12.963 15.199 5.345 1.00 89.94 179 ASP A CA 1
ATOM 1416 C C . ASP A 1 179 ? -12.583 16.049 4.123 1.00 89.94 179 ASP A C 1
ATOM 1418 O O . ASP A 1 179 ? -11.413 16.163 3.757 1.00 89.94 179 ASP A O 1
ATOM 1422 N N . GLU A 1 180 ? -13.596 16.637 3.480 1.00 89.88 180 GLU A N 1
ATOM 1423 C CA . GLU A 1 180 ? -13.449 17.499 2.296 1.00 89.88 180 GLU A CA 1
ATOM 1424 C C . GLU A 1 180 ? -12.773 18.841 2.615 1.00 89.88 180 GLU A C 1
ATOM 1426 O O . GLU A 1 180 ? -12.229 19.482 1.720 1.00 89.88 180 GLU A O 1
ATOM 1431 N N . MET A 1 181 ? -12.829 19.282 3.875 1.00 86.75 181 MET A N 1
ATOM 1432 C CA . MET A 1 181 ? -12.326 20.588 4.307 1.00 86.75 181 MET A CA 1
ATOM 1433 C C . MET A 1 181 ? -10.917 20.510 4.898 1.00 86.75 181 MET A C 1
ATOM 1435 O O . MET A 1 181 ? -10.253 21.539 5.038 1.00 86.75 181 MET A O 1
ATOM 1439 N N . ALA A 1 182 ? -10.465 19.312 5.268 1.00 82.81 182 ALA A N 1
ATOM 1440 C CA . ALA A 1 182 ? -9.122 19.085 5.773 1.00 82.81 182 ALA A CA 1
ATOM 1441 C C . ALA A 1 182 ? -8.120 18.913 4.623 1.00 82.81 182 ALA A C 1
ATOM 1443 O O . ALA A 1 182 ? -8.448 18.438 3.537 1.00 82.81 182 ALA A O 1
ATOM 1444 N N . SER A 1 183 ? -6.861 19.255 4.891 1.00 81.06 183 SER A N 1
ATOM 1445 C CA . SER A 1 183 ? -5.740 18.965 3.994 1.00 81.06 183 SER A CA 1
ATOM 1446 C C . SER A 1 183 ? -5.698 17.474 3.638 1.00 81.06 183 SER A C 1
ATOM 1448 O O . SER A 1 183 ? -5.980 16.630 4.489 1.00 81.06 183 SER A O 1
ATOM 1450 N N . GLN A 1 184 ? -5.329 17.131 2.410 1.00 76.38 184 GLN A N 1
ATOM 1451 C CA . GLN A 1 184 ? -5.324 15.748 1.939 1.00 76.38 184 GLN A CA 1
ATOM 1452 C C . GLN A 1 184 ? -4.179 14.936 2.568 1.00 76.38 184 GLN A C 1
ATOM 1454 O O . GLN A 1 184 ? -3.016 15.328 2.496 1.00 76.38 184 GLN A O 1
ATOM 1459 N N . GLY A 1 185 ? -4.506 13.772 3.135 1.00 74.88 185 GLY A N 1
ATOM 1460 C CA . GLY A 1 185 ? -3.536 12.722 3.437 1.00 74.88 185 GLY A CA 1
ATOM 1461 C C . GLY A 1 185 ? -3.558 11.714 2.295 1.00 74.88 185 GLY A C 1
ATOM 1462 O O . GLY A 1 185 ? -4.551 11.013 2.128 1.00 74.88 185 GLY A O 1
ATOM 1463 N N . THR A 1 186 ? -2.509 11.669 1.479 1.00 81.81 186 THR A N 1
ATOM 1464 C CA . THR A 1 186 ? -2.405 10.756 0.329 1.00 81.81 186 THR A CA 1
ATOM 1465 C C . THR A 1 186 ? -1.002 10.171 0.255 1.00 81.81 186 THR A C 1
ATOM 1467 O O . THR A 1 186 ? -0.078 10.703 0.876 1.00 81.81 186 THR A O 1
ATOM 1470 N N . LEU A 1 187 ? -0.843 9.067 -0.478 1.00 83.44 187 LEU A N 1
ATOM 1471 C CA . LEU A 1 187 ? 0.467 8.439 -0.652 1.00 83.44 187 LEU A CA 1
ATOM 1472 C C . LEU A 1 187 ? 1.360 9.288 -1.564 1.00 83.44 187 LEU A C 1
ATOM 1474 O O . LEU A 1 187 ? 2.398 9.772 -1.125 1.00 83.44 187 LEU A O 1
ATOM 1478 N N . THR A 1 188 ? 0.924 9.497 -2.808 1.00 86.38 188 THR A N 1
ATOM 1479 C CA . THR A 1 188 ? 1.649 10.273 -3.822 1.00 86.38 188 THR A CA 1
ATOM 1480 C C . THR A 1 188 ? 0.646 11.078 -4.665 1.00 86.38 188 THR A C 1
ATOM 1482 O O . THR A 1 188 ? -0.053 10.501 -5.502 1.00 86.38 188 THR A O 1
ATOM 1485 N N . PRO A 1 189 ? 0.497 12.397 -4.405 1.00 83.38 189 PRO A N 1
ATOM 1486 C CA . PRO A 1 189 ? -0.522 13.244 -5.042 1.00 83.38 189 PRO A CA 1
ATOM 1487 C C . PRO A 1 189 ? -0.210 13.627 -6.490 1.00 83.38 189 PRO A C 1
ATOM 1489 O O . PRO A 1 189 ? -1.093 14.157 -7.162 1.00 83.38 189 PRO A O 1
ATOM 1492 N N . PHE A 1 190 ? 1.021 13.399 -6.945 1.00 89.62 190 PHE A N 1
ATOM 1493 C CA . PHE A 1 190 ? 1.501 13.823 -8.254 1.00 89.62 190 PHE A CA 1
ATOM 1494 C C . PHE A 1 190 ? 2.027 12.635 -9.055 1.00 89.62 190 PHE A C 1
ATOM 1496 O O . PHE A 1 190 ? 2.430 11.608 -8.490 1.00 89.62 190 PHE A O 1
ATOM 1503 N N . LEU A 1 191 ? 1.995 12.779 -10.376 1.00 89.25 191 LEU A N 1
ATOM 1504 C CA . LEU A 1 191 ? 2.559 11.819 -11.307 1.00 89.25 191 LEU A CA 1
ATOM 1505 C C . LEU A 1 191 ? 4.064 11.690 -11.058 1.00 89.25 191 LEU A C 1
ATOM 1507 O O . LEU A 1 191 ? 4.796 12.673 -11.011 1.00 89.25 191 LEU A O 1
ATOM 1511 N N . HIS A 1 192 ? 4.524 10.460 -10.884 1.00 90.00 192 HIS A N 1
ATOM 1512 C CA . HIS A 1 192 ? 5.928 10.146 -10.651 1.00 90.00 192 HIS A CA 1
ATOM 1513 C C . HIS A 1 192 ? 6.217 8.719 -11.122 1.00 90.00 192 HIS A C 1
ATOM 1515 O O . HIS A 1 192 ? 5.333 7.984 -11.566 1.00 90.00 192 HIS A O 1
ATOM 1521 N N . SER A 1 193 ? 7.470 8.302 -11.002 1.00 90.62 193 SER A N 1
ATOM 1522 C CA . SER A 1 193 ? 7.819 6.886 -11.011 1.00 90.62 193 SER A CA 1
ATOM 1523 C C . SER A 1 193 ? 8.871 6.607 -9.943 1.00 90.62 193 SER A C 1
ATOM 1525 O O . SER A 1 193 ? 9.613 7.505 -9.541 1.00 90.62 193 SER A O 1
ATOM 1527 N N . ASP A 1 194 ? 8.911 5.377 -9.435 1.00 90.69 194 ASP A N 1
ATOM 1528 C CA . ASP A 1 194 ? 9.696 5.087 -8.237 1.00 90.69 194 ASP A CA 1
ATOM 1529 C C . ASP A 1 194 ? 11.201 5.124 -8.519 1.00 90.69 194 ASP A C 1
ATOM 1531 O O . ASP A 1 194 ? 11.739 4.298 -9.261 1.00 90.69 194 ASP A O 1
ATOM 1535 N N . MET A 1 195 ? 11.906 6.057 -7.879 1.00 89.25 195 MET A N 1
ATOM 1536 C CA . MET A 1 195 ? 13.334 6.302 -8.117 1.00 89.25 195 MET A CA 1
ATOM 1537 C C . MET A 1 195 ? 14.266 5.262 -7.482 1.00 89.25 195 MET A C 1
ATOM 1539 O O . MET A 1 195 ? 15.453 5.226 -7.801 1.00 89.25 195 MET A O 1
ATOM 1543 N N . TYR A 1 196 ? 13.748 4.425 -6.579 1.00 88.44 196 TYR A N 1
ATOM 1544 C CA . TYR A 1 196 ? 14.543 3.500 -5.763 1.00 88.44 196 TYR A CA 1
ATOM 1545 C C . TYR A 1 196 ? 14.548 2.053 -6.270 1.00 88.44 196 TYR A C 1
ATOM 1547 O O . TYR A 1 196 ? 15.284 1.232 -5.721 1.00 88.44 196 TYR A O 1
ATOM 1555 N N . TYR A 1 197 ? 13.788 1.754 -7.325 1.00 89.69 197 TYR A N 1
ATOM 1556 C CA . TYR A 1 197 ? 13.590 0.397 -7.840 1.00 89.69 197 TYR A CA 1
ATOM 1557 C C . TYR A 1 197 ? 13.987 0.281 -9.302 1.00 89.69 197 TYR A C 1
ATOM 1559 O O . TYR A 1 197 ? 13.839 1.224 -10.073 1.00 89.69 197 TYR A O 1
ATOM 1567 N N . GLY A 1 198 ? 14.503 -0.879 -9.684 1.00 89.62 198 GLY A N 1
ATOM 1568 C CA . GLY A 1 198 ? 14.772 -1.264 -11.060 1.00 89.62 198 GLY A CA 1
ATOM 1569 C C . GLY A 1 198 ? 13.552 -1.838 -11.781 1.00 89.62 198 GLY A C 1
ATOM 1570 O O . GLY A 1 198 ? 12.395 -1.618 -11.417 1.00 89.62 198 GLY A O 1
ATOM 1571 N N . VAL A 1 199 ? 13.835 -2.585 -12.846 1.00 88.44 199 VAL A N 1
ATOM 1572 C CA . VAL A 1 199 ? 12.825 -3.250 -13.682 1.00 88.44 199 VAL A CA 1
ATOM 1573 C C . VAL A 1 199 ? 12.090 -4.296 -12.853 1.00 88.44 199 VAL A C 1
ATOM 1575 O O . VAL A 1 199 ? 12.720 -5.203 -12.312 1.00 88.44 199 VAL A O 1
ATOM 1578 N N . ARG A 1 200 ? 10.760 -4.179 -12.777 1.00 89.50 200 ARG A N 1
ATOM 1579 C CA . ARG A 1 200 ? 9.884 -5.048 -11.977 1.00 89.50 200 ARG A CA 1
ATOM 1580 C C . ARG A 1 200 ? 10.340 -5.237 -10.526 1.00 89.50 200 ARG A C 1
ATOM 1582 O O . ARG A 1 200 ? 10.122 -6.307 -9.976 1.00 89.50 200 ARG A O 1
ATOM 1589 N N . GLU A 1 201 ? 10.976 -4.248 -9.904 1.00 91.81 201 GLU A N 1
ATOM 1590 C CA . GLU A 1 201 ? 11.440 -4.367 -8.511 1.00 91.81 201 GLU A CA 1
ATOM 1591 C C . GLU A 1 201 ? 10.444 -3.809 -7.487 1.00 91.81 201 GLU A C 1
ATOM 1593 O O . GLU A 1 201 ? 10.626 -3.989 -6.287 1.00 91.81 201 GLU A O 1
ATOM 1598 N N . THR A 1 202 ? 9.365 -3.169 -7.929 1.00 92.25 202 THR A N 1
ATOM 1599 C CA . THR A 1 202 ? 8.348 -2.592 -7.042 1.00 92.25 202 THR A CA 1
ATOM 1600 C C . THR A 1 202 ? 7.016 -3.301 -7.201 1.00 92.25 202 THR A C 1
ATOM 1602 O O . THR A 1 202 ? 6.645 -3.729 -8.300 1.00 92.25 202 THR A O 1
ATOM 1605 N N . ALA A 1 203 ? 6.315 -3.467 -6.083 1.00 94.44 203 ALA A N 1
ATOM 1606 C CA . ALA A 1 203 ? 4.985 -4.025 -6.044 1.00 94.44 203 ALA A CA 1
ATOM 1607 C C . ALA A 1 203 ? 4.090 -3.327 -5.015 1.00 94.44 203 ALA A C 1
ATOM 1609 O O . ALA A 1 203 ? 4.519 -2.922 -3.935 1.00 94.44 203 ALA A O 1
ATOM 1610 N N . ILE A 1 204 ? 2.804 -3.228 -5.340 1.00 95.19 204 ILE A N 1
ATOM 1611 C CA . ILE A 1 204 ? 1.802 -2.564 -4.507 1.00 95.19 204 ILE A CA 1
ATOM 1612 C C . ILE A 1 204 ? 0.496 -3.346 -4.516 1.00 95.19 204 ILE A C 1
ATOM 1614 O O . ILE A 1 204 ? 0.075 -3.886 -5.539 1.00 95.19 204 ILE A O 1
ATOM 1618 N N . THR A 1 205 ? -0.185 -3.364 -3.377 1.00 95.31 205 THR A N 1
ATOM 1619 C CA . THR A 1 205 ? -1.603 -3.712 -3.312 1.00 95.31 205 THR A CA 1
ATOM 1620 C C . THR A 1 205 ? -2.344 -2.713 -2.439 1.00 95.31 205 THR A C 1
ATOM 1622 O O . THR A 1 205 ? -1.810 -2.213 -1.448 1.00 95.31 205 THR A O 1
ATOM 1625 N N . SER A 1 206 ? -3.566 -2.367 -2.834 1.00 94.31 206 SER A N 1
ATOM 1626 C CA . SER A 1 206 ? -4.445 -1.478 -2.074 1.00 94.31 206 SER A CA 1
ATOM 1627 C C . SER A 1 206 ? -5.709 -2.233 -1.690 1.00 94.31 206 SER A C 1
ATOM 1629 O O . SER A 1 206 ? -6.382 -2.772 -2.558 1.00 94.31 206 SER A O 1
ATOM 1631 N N . LEU A 1 207 ? -6.060 -2.246 -0.408 1.00 94.44 207 LEU A N 1
ATOM 1632 C CA . LEU A 1 207 ? -7.353 -2.705 0.092 1.00 94.44 207 LEU A CA 1
ATOM 1633 C C . LEU A 1 207 ? -8.211 -1.478 0.393 1.00 94.44 207 LEU A C 1
ATOM 1635 O O . LEU A 1 207 ? -7.891 -0.685 1.278 1.00 94.44 207 LEU A O 1
ATOM 1639 N N . LEU A 1 208 ? -9.270 -1.303 -0.386 1.00 91.00 208 LEU A N 1
ATOM 1640 C CA . LEU A 1 208 ? -10.165 -0.149 -0.330 1.00 91.00 208 LEU A CA 1
ATOM 1641 C C . LEU A 1 208 ? -11.336 -0.435 0.623 1.00 91.00 208 LEU A C 1
ATOM 1643 O O . LEU A 1 208 ? -11.874 -1.544 0.625 1.00 91.00 208 LEU A O 1
ATOM 1647 N N . GLU A 1 209 ? -11.735 0.560 1.418 1.00 89.00 209 GLU A N 1
ATOM 1648 C CA . GLU A 1 209 ? -12.951 0.500 2.238 1.00 89.00 209 GLU A CA 1
ATOM 1649 C C . GLU A 1 209 ? -14.200 0.433 1.349 1.00 89.00 209 GLU A C 1
ATOM 1651 O O . GLU A 1 209 ? -14.290 1.119 0.324 1.00 89.00 209 GLU A O 1
ATOM 1656 N N . THR A 1 210 ? -15.185 -0.371 1.756 1.00 83.94 210 THR A N 1
ATOM 1657 C CA . THR A 1 210 ? -16.409 -0.546 0.970 1.00 83.94 210 THR A CA 1
ATOM 1658 C C . THR A 1 210 ? -17.210 0.745 0.839 1.00 83.94 210 THR A C 1
ATOM 1660 O O . THR A 1 210 ? -17.453 1.441 1.822 1.00 83.94 210 THR A O 1
ATOM 1663 N N . GLY A 1 211 ? -17.664 1.041 -0.379 1.00 79.25 211 GLY A N 1
ATOM 1664 C CA . GLY A 1 211 ? -18.356 2.281 -0.736 1.00 79.25 211 GLY A CA 1
ATOM 1665 C C . GLY A 1 211 ? -17.425 3.387 -1.242 1.00 79.25 211 GLY A C 1
ATOM 1666 O O . GLY A 1 211 ? -17.916 4.401 -1.738 1.00 79.25 211 GLY A O 1
ATOM 1667 N N . TRP A 1 212 ? -16.105 3.191 -1.164 1.00 77.00 212 TRP A N 1
ATOM 1668 C CA . TRP A 1 212 ? -15.084 4.170 -1.551 1.00 77.00 212 TRP A CA 1
ATOM 1669 C C . TRP A 1 212 ? -14.139 3.671 -2.655 1.00 77.00 212 TRP A C 1
ATOM 1671 O O . TRP A 1 212 ? -13.197 4.363 -3.038 1.00 77.00 212 TRP A O 1
ATOM 1681 N N . GLU A 1 213 ? -14.397 2.494 -3.228 1.00 70.81 213 GLU A N 1
ATOM 1682 C CA . GLU A 1 213 ? -13.523 1.823 -4.202 1.00 70.81 213 GLU A CA 1
ATOM 1683 C C . GLU A 1 213 ? -13.320 2.636 -5.500 1.00 70.81 213 GLU A C 1
ATOM 1685 O O . GLU A 1 213 ? -12.360 2.457 -6.253 1.00 70.81 213 GLU A O 1
ATOM 1690 N N . GLY A 1 214 ? -14.221 3.583 -5.767 1.00 74.44 214 GLY A N 1
ATOM 1691 C CA . GLY A 1 214 ? -14.136 4.516 -6.886 1.00 74.44 214 GLY A CA 1
ATOM 1692 C C . GLY A 1 214 ? -13.125 5.655 -6.705 1.00 74.44 214 GLY A C 1
ATOM 1693 O O . GLY A 1 214 ? -12.742 6.259 -7.706 1.00 74.44 214 GLY A O 1
ATOM 1694 N N . HIS A 1 215 ? -12.682 5.932 -5.479 1.00 78.50 215 HIS A N 1
ATOM 1695 C CA . HIS A 1 215 ? -12.209 7.265 -5.087 1.00 78.50 215 HIS A CA 1
ATOM 1696 C C . HIS A 1 215 ? -10.752 7.335 -4.612 1.00 78.50 215 HIS A C 1
ATOM 1698 O O . HIS A 1 215 ? -10.229 8.436 -4.451 1.00 78.50 215 HIS A O 1
ATOM 1704 N N . GLY A 1 216 ? -10.088 6.189 -4.468 1.00 80.31 216 GLY A N 1
ATOM 1705 C CA . GLY A 1 216 ? -8.654 6.093 -4.202 1.00 80.31 216 GLY A CA 1
ATOM 1706 C C . GLY A 1 216 ? -8.011 4.934 -4.962 1.00 80.31 216 GLY A C 1
ATOM 1707 O O . GLY A 1 216 ? -8.654 4.284 -5.793 1.00 80.31 216 GLY A O 1
ATOM 1708 N N . GLY A 1 217 ? -6.744 4.664 -4.655 1.00 84.62 217 GLY A N 1
ATOM 1709 C CA . GLY A 1 217 ? -5.933 3.649 -5.333 1.00 84.62 217 GLY A CA 1
ATOM 1710 C C . GLY A 1 217 ? -4.859 4.271 -6.219 1.00 84.62 217 GLY A C 1
ATOM 1711 O O . GLY A 1 217 ? -4.685 5.485 -6.227 1.00 84.62 217 GLY A O 1
ATOM 1712 N N . ALA A 1 218 ? -4.123 3.433 -6.942 1.00 89.00 218 ALA A N 1
ATOM 1713 C CA . ALA A 1 218 ? -3.115 3.894 -7.886 1.00 89.00 218 ALA A CA 1
ATOM 1714 C C . ALA A 1 218 ? -3.642 3.870 -9.329 1.00 89.00 218 ALA A C 1
ATOM 1716 O O . ALA A 1 218 ? -4.480 3.042 -9.704 1.00 89.00 218 ALA A O 1
ATOM 1717 N N . LEU A 1 219 ? -3.151 4.809 -10.129 1.00 89.44 219 LEU A N 1
ATOM 1718 C CA . LEU A 1 219 ? -3.361 4.891 -11.568 1.00 89.44 219 LEU A CA 1
ATOM 1719 C C . LEU A 1 219 ? -1.998 4.796 -12.242 1.00 89.44 219 LEU A C 1
ATOM 1721 O O . LEU A 1 219 ? -1.089 5.529 -11.867 1.00 89.44 219 LEU A O 1
ATOM 1725 N N . PHE A 1 220 ? -1.874 3.912 -13.224 1.00 90.81 220 PHE A N 1
ATOM 1726 C CA . PHE A 1 220 ? -0.641 3.660 -13.963 1.00 90.81 220 PHE A CA 1
ATOM 1727 C C . PHE A 1 220 ? -0.826 3.988 -15.440 1.00 90.81 220 PHE A C 1
ATOM 1729 O O . PHE A 1 220 ? -1.909 3.772 -15.987 1.00 90.81 220 PHE A O 1
ATOM 1736 N N . MET A 1 221 ? 0.251 4.431 -16.086 1.00 89.56 221 MET A N 1
ATOM 1737 C CA . MET A 1 221 ? 0.308 4.710 -17.525 1.00 89.56 221 MET A CA 1
ATOM 1738 C C . MET A 1 221 ? 1.311 3.750 -18.186 1.00 89.56 221 MET A C 1
ATOM 1740 O O . MET A 1 221 ? 2.465 4.114 -18.415 1.00 89.56 221 MET A O 1
ATOM 1744 N N . PRO A 1 222 ? 0.946 2.469 -18.393 1.00 87.06 222 PRO A N 1
ATOM 1745 C CA . PRO A 1 222 ? 1.903 1.424 -18.762 1.00 87.06 222 PRO A CA 1
ATOM 1746 C C . PRO A 1 222 ? 2.451 1.544 -20.192 1.00 87.06 222 PRO A C 1
ATOM 1748 O O . PRO A 1 222 ? 3.462 0.914 -20.504 1.00 87.06 222 PRO A O 1
ATOM 1751 N N . ASP A 1 223 ? 1.794 2.314 -21.059 1.00 83.06 223 ASP A N 1
ATOM 1752 C CA . ASP A 1 223 ? 2.164 2.520 -22.462 1.00 83.06 223 ASP A CA 1
ATOM 1753 C C . ASP A 1 223 ? 3.193 3.643 -22.669 1.00 83.06 223 ASP A C 1
ATOM 1755 O O . ASP A 1 223 ? 3.726 3.794 -23.769 1.00 83.06 223 ASP A O 1
ATOM 1759 N N . VAL A 1 224 ? 3.527 4.387 -21.610 1.00 85.06 224 VAL A N 1
ATOM 1760 C CA . VAL A 1 224 ? 4.503 5.482 -21.634 1.00 85.06 224 VAL A CA 1
ATOM 1761 C C . VAL A 1 224 ? 5.542 5.366 -20.518 1.00 85.06 224 VAL A C 1
ATOM 1763 O O . VAL A 1 224 ? 5.428 4.577 -19.582 1.00 85.06 224 VAL A O 1
ATOM 1766 N N . LYS A 1 225 ? 6.624 6.138 -20.647 1.00 84.69 225 LYS A N 1
ATOM 1767 C CA . LYS A 1 225 ? 7.717 6.233 -19.660 1.00 84.69 225 LYS A CA 1
ATOM 1768 C C . LYS A 1 225 ? 7.784 7.637 -19.082 1.00 84.69 225 LYS A C 1
ATOM 1770 O O . LYS A 1 225 ? 7.431 8.578 -19.785 1.00 84.69 225 LYS A O 1
ATOM 1775 N N . MET A 1 226 ? 8.312 7.782 -17.865 1.00 84.81 226 MET A N 1
ATOM 1776 C CA . MET A 1 226 ? 8.308 9.067 -17.146 1.00 84.81 226 MET A CA 1
ATOM 1777 C C . MET A 1 226 ? 8.972 10.209 -17.929 1.00 84.81 226 MET A C 1
ATOM 1779 O O . MET A 1 226 ? 8.431 11.306 -17.969 1.00 84.81 226 MET A O 1
ATOM 1783 N N . ALA A 1 227 ? 10.053 9.938 -18.668 1.00 83.06 227 ALA A N 1
ATOM 1784 C CA . ALA A 1 227 ? 10.706 10.928 -19.536 1.00 83.06 227 ALA A CA 1
ATOM 1785 C C . ALA A 1 227 ? 9.821 11.559 -20.630 1.00 83.06 227 ALA A C 1
ATOM 1787 O O . ALA A 1 227 ? 10.262 12.520 -21.255 1.00 83.06 227 ALA A O 1
ATOM 1788 N N . HIS A 1 228 ? 8.626 11.027 -20.914 1.00 83.50 228 HIS A N 1
ATOM 1789 C CA . HIS A 1 228 ? 7.712 11.645 -21.882 1.00 83.50 228 HIS A CA 1
ATOM 1790 C C . HIS A 1 228 ? 7.097 12.941 -21.364 1.00 83.50 228 HIS A C 1
ATOM 1792 O O . HIS A 1 228 ? 6.708 13.775 -22.178 1.00 83.50 228 HIS A O 1
ATOM 1798 N N . PHE A 1 229 ? 7.008 13.102 -20.045 1.00 81.75 229 PHE A N 1
ATOM 1799 C CA . PHE A 1 229 ? 6.363 14.261 -19.449 1.00 81.75 229 PHE A CA 1
ATOM 1800 C C . PHE A 1 229 ? 7.349 15.437 -19.344 1.00 81.75 229 PHE A C 1
ATOM 1802 O O . PHE A 1 229 ? 7.001 16.546 -19.742 1.00 81.75 229 PHE A O 1
ATOM 1809 N N . GLY A 1 230 ? 8.614 15.189 -18.973 1.00 70.62 230 GLY A N 1
ATOM 1810 C CA . GLY A 1 230 ? 9.606 16.244 -18.732 1.00 70.62 230 GLY A CA 1
ATOM 1811 C C . GLY A 1 230 ? 10.212 16.164 -17.326 1.00 70.62 230 GLY A C 1
ATOM 1812 O O . GLY A 1 230 ? 9.972 15.209 -16.591 1.00 70.62 230 GLY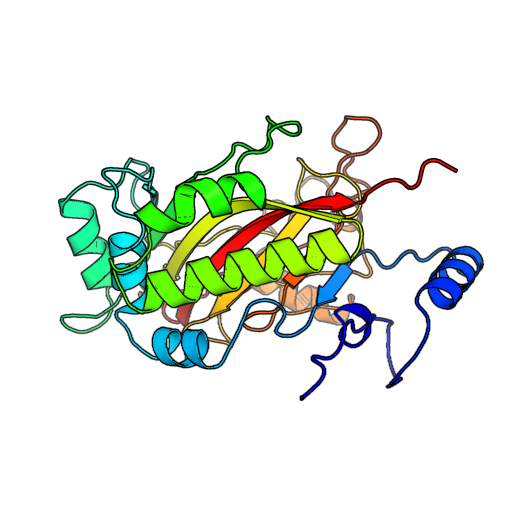 A O 1
ATOM 1813 N N . GLU A 1 231 ? 11.071 17.128 -16.971 1.00 64.00 231 GLU A N 1
ATOM 1814 C CA . GLU A 1 231 ? 11.707 17.210 -15.638 1.00 64.00 231 GLU A CA 1
ATOM 1815 C C . GLU A 1 231 ? 10.905 18.077 -14.638 1.00 64.00 231 GLU A C 1
ATOM 1817 O O . GLU A 1 231 ? 11.144 17.986 -13.439 1.00 64.00 231 GLU A O 1
ATOM 1822 N N . ASP A 1 232 ? 9.928 18.872 -15.102 1.00 57.31 232 ASP A N 1
ATOM 1823 C CA . ASP A 1 232 ? 9.148 19.831 -14.289 1.00 57.31 232 ASP A CA 1
ATOM 1824 C C . ASP A 1 232 ? 7.787 19.268 -13.785 1.00 57.31 232 ASP A C 1
ATOM 1826 O O . ASP A 1 232 ? 6.956 19.998 -13.236 1.00 57.31 232 ASP A O 1
ATOM 1830 N N . ASP A 1 233 ? 7.532 17.965 -13.951 1.00 60.19 233 ASP A N 1
ATOM 1831 C CA . ASP A 1 233 ? 6.194 17.355 -13.804 1.00 60.19 233 ASP A CA 1
ATOM 1832 C C . ASP A 1 233 ? 5.803 16.886 -12.406 1.00 60.19 233 ASP A C 1
ATOM 1834 O O . ASP A 1 233 ? 4.758 16.254 -12.236 1.00 60.19 233 ASP A O 1
ATOM 1838 N N . GLU A 1 234 ? 6.539 17.293 -11.370 1.00 61.84 234 GLU A N 1
ATOM 1839 C CA . GLU A 1 234 ? 6.106 17.120 -9.972 1.00 61.84 234 GLU A CA 1
ATOM 1840 C C . GLU A 1 234 ? 4.787 17.862 -9.651 1.00 61.84 234 GLU A C 1
ATOM 1842 O O . GLU A 1 234 ? 4.311 17.832 -8.519 1.00 61.84 234 GLU A O 1
ATOM 1847 N N . SER A 1 235 ? 4.179 18.532 -10.637 1.00 76.50 235 SER A N 1
ATOM 1848 C CA . SER A 1 235 ? 2.907 19.244 -10.534 1.00 76.50 235 SER A CA 1
ATOM 1849 C C . SER A 1 235 ? 1.718 18.551 -11.212 1.00 76.50 235 SER A C 1
ATOM 1851 O O . SER A 1 235 ? 0.588 18.980 -10.976 1.00 76.50 235 SER A O 1
ATOM 1853 N N . ILE A 1 236 ? 1.920 17.490 -12.013 1.00 83.50 236 ILE A N 1
ATOM 1854 C CA . ILE A 1 236 ? 0.805 16.791 -12.678 1.00 83.50 236 ILE A CA 1
ATOM 1855 C C . ILE A 1 236 ? -0.006 16.033 -11.622 1.00 83.50 236 ILE A C 1
ATOM 1857 O O . ILE A 1 236 ? 0.419 14.996 -11.112 1.00 83.50 236 ILE A O 1
ATOM 1861 N N . GLY A 1 237 ? -1.182 16.559 -11.281 1.00 84.06 237 GLY A N 1
ATOM 1862 C CA . GLY A 1 237 ? -2.093 15.979 -10.302 1.00 84.06 237 GLY A CA 1
ATOM 1863 C C . GLY A 1 237 ? -3.089 14.988 -10.908 1.00 84.06 237 GLY A C 1
ATOM 1864 O O . GLY A 1 237 ? -3.010 14.580 -12.069 1.00 84.06 237 GLY A O 1
ATOM 1865 N N . LEU A 1 238 ? -4.074 14.584 -10.100 1.00 83.88 238 LEU A N 1
ATOM 1866 C CA . LEU A 1 238 ? -5.116 13.634 -10.510 1.00 83.88 238 LEU A CA 1
ATOM 1867 C C . LEU A 1 238 ? -5.974 14.152 -11.674 1.00 83.88 238 LEU A C 1
ATOM 1869 O O . LEU A 1 238 ? -6.348 13.367 -12.544 1.00 83.88 238 LEU A O 1
ATOM 1873 N N . GLN A 1 239 ? -6.315 15.444 -11.687 1.00 83.75 239 GLN A N 1
ATOM 1874 C CA . GLN A 1 239 ? -7.158 16.003 -12.745 1.00 83.75 239 GLN A CA 1
ATOM 1875 C C . GLN A 1 239 ? -6.432 15.948 -14.091 1.00 83.75 239 GLN A C 1
ATOM 1877 O O . GLN A 1 239 ? -6.965 15.393 -15.048 1.00 83.75 239 GLN A O 1
ATOM 1882 N N . GLU A 1 240 ? -5.200 16.447 -14.130 1.00 84.88 240 GLU A N 1
ATOM 1883 C CA . GLU A 1 240 ? -4.343 16.435 -15.311 1.00 84.88 240 GLU A CA 1
ATOM 1884 C C . GLU A 1 240 ? -4.064 14.993 -15.767 1.00 84.88 240 GLU A C 1
ATOM 1886 O O . GLU A 1 240 ? -4.127 14.694 -16.956 1.00 84.88 240 GLU A O 1
ATOM 1891 N N . THR A 1 241 ? -3.878 14.050 -14.833 1.00 83.25 241 THR A N 1
ATOM 1892 C CA . THR A 1 241 ? -3.726 12.619 -15.163 1.00 83.25 241 THR A CA 1
ATOM 1893 C C . THR A 1 241 ? -4.945 12.056 -15.907 1.00 83.25 241 THR A C 1
ATOM 1895 O O . THR A 1 241 ? -4.790 11.261 -16.833 1.00 83.25 241 THR A O 1
ATOM 1898 N N . PHE A 1 242 ? -6.169 12.458 -15.545 1.00 82.31 242 PHE A N 1
ATOM 1899 C CA . PHE A 1 242 ? -7.364 12.037 -16.285 1.00 82.31 242 PHE A CA 1
ATOM 1900 C C . PHE A 1 242 ? -7.476 12.690 -17.661 1.00 82.31 242 PHE A C 1
ATOM 1902 O O . PHE A 1 242 ? -8.021 12.074 -18.574 1.00 82.31 242 PHE A O 1
ATOM 1909 N N . GLU A 1 243 ? -6.967 13.907 -17.834 1.00 84.19 243 GLU A N 1
ATOM 1910 C CA . GLU A 1 243 ? -6.893 14.548 -19.149 1.00 84.19 243 GLU A CA 1
ATOM 1911 C C . GLU A 1 243 ? -5.911 13.795 -20.063 1.00 84.19 243 GLU A C 1
ATOM 1913 O O . GLU A 1 243 ? -6.201 13.569 -21.236 1.00 84.19 243 GLU A O 1
ATOM 1918 N N . LEU A 1 244 ? -4.817 13.267 -19.510 1.00 80.69 244 LEU A N 1
ATOM 1919 C CA . LEU A 1 244 ? -3.884 12.406 -20.243 1.00 80.69 244 LEU A CA 1
ATOM 1920 C C . LEU A 1 244 ? -4.483 11.041 -20.643 1.00 80.69 244 LEU A C 1
ATOM 1922 O O . LEU A 1 244 ? -3.953 10.375 -21.532 1.00 80.69 244 LEU A O 1
ATOM 1926 N N . ALA A 1 245 ? -5.617 10.629 -20.060 1.00 73.69 245 ALA A N 1
ATOM 1927 C CA . ALA A 1 245 ? -6.318 9.391 -20.427 1.00 73.69 245 ALA A CA 1
ATOM 1928 C C . ALA A 1 245 ? -6.835 9.377 -21.873 1.00 73.69 245 ALA A C 1
ATOM 1930 O O . ALA A 1 245 ? -7.171 8.318 -22.404 1.00 73.69 245 ALA A O 1
ATOM 1931 N N . PHE A 1 246 ? -6.959 10.551 -22.500 1.00 74.75 246 PHE A N 1
ATOM 1932 C CA . PHE A 1 246 ? -7.334 10.653 -23.909 1.00 74.75 246 PHE A CA 1
ATOM 1933 C C . PHE A 1 246 ? -6.188 10.266 -24.851 1.00 74.75 246 PHE A C 1
ATOM 1935 O O . PHE A 1 246 ? -6.445 9.921 -26.004 1.00 74.75 246 PHE A O 1
ATOM 1942 N N . GLU A 1 247 ? -4.947 10.318 -24.368 1.00 80.56 247 GLU A N 1
ATOM 1943 C CA . GLU A 1 247 ? -3.734 10.106 -25.162 1.00 80.56 247 GLU A CA 1
ATOM 1944 C C . GLU A 1 247 ? -3.022 8.799 -24.799 1.00 80.56 247 GLU A C 1
ATOM 1946 O O . GLU A 1 247 ? -2.358 8.205 -25.650 1.00 80.56 247 GLU A O 1
ATOM 1951 N N . HIS A 1 248 ? -3.204 8.327 -23.565 1.00 81.88 248 HIS A N 1
ATOM 1952 C CA . HIS A 1 248 ? -2.489 7.186 -23.004 1.00 81.88 248 HIS A CA 1
ATOM 1953 C C . HIS A 1 248 ? -3.425 6.192 -22.322 1.00 81.88 248 HIS A C 1
ATOM 1955 O O . HIS A 1 248 ? -4.473 6.547 -21.774 1.00 81.88 248 HIS A O 1
ATOM 1961 N N . ALA A 1 249 ? -3.026 4.923 -22.322 1.00 80.00 249 ALA A N 1
ATOM 1962 C CA . ALA A 1 249 ? -3.724 3.888 -21.582 1.00 80.00 249 ALA A CA 1
ATOM 1963 C C . ALA A 1 249 ? -3.611 4.159 -20.075 1.00 80.00 249 ALA A C 1
ATOM 1965 O O . ALA A 1 249 ? -2.516 4.212 -19.523 1.00 80.00 249 ALA A O 1
ATOM 1966 N N . LEU A 1 250 ? -4.751 4.273 -19.389 1.00 84.12 250 LEU A N 1
ATOM 1967 C CA . LEU A 1 250 ? -4.792 4.315 -17.929 1.00 84.12 250 LEU A CA 1
ATOM 1968 C C . LEU A 1 250 ? -5.207 2.968 -17.360 1.00 84.12 250 LEU A C 1
ATOM 1970 O O . LEU A 1 250 ? -6.275 2.441 -17.678 1.00 84.12 250 LEU A O 1
ATOM 1974 N N . TRP A 1 251 ? -4.395 2.455 -16.442 1.00 86.44 251 TRP A N 1
ATOM 1975 C CA . TRP A 1 251 ? -4.744 1.304 -15.629 1.00 86.44 251 TRP A CA 1
ATOM 1976 C C . TRP A 1 251 ? -5.050 1.725 -14.198 1.00 86.44 251 TRP A C 1
ATOM 1978 O O . TRP A 1 251 ? -4.206 2.301 -13.515 1.00 86.44 251 TRP A O 1
ATOM 1988 N N . LYS A 1 252 ? -6.255 1.401 -13.727 1.00 84.56 252 LYS A N 1
ATOM 1989 C CA . LYS A 1 252 ? -6.679 1.646 -12.348 1.00 84.56 252 LYS A CA 1
ATOM 1990 C C . LYS A 1 252 ? -6.553 0.376 -11.515 1.00 84.56 252 LYS A C 1
ATOM 1992 O O . LYS A 1 252 ? -7.021 -0.681 -11.929 1.00 84.56 252 LYS A O 1
ATOM 1997 N N . THR A 1 253 ? -5.993 0.495 -10.313 1.00 84.00 253 THR A N 1
ATOM 1998 C CA . THR A 1 253 ? -5.973 -0.605 -9.340 1.00 84.00 253 THR A CA 1
ATOM 1999 C C . THR A 1 253 ? -7.363 -0.883 -8.778 1.00 84.00 253 THR A C 1
ATOM 2001 O O . THR A 1 253 ? -8.028 0.052 -8.318 1.00 84.00 253 THR A O 1
ATOM 2004 N N . TYR A 1 254 ? -7.762 -2.153 -8.710 1.00 88.56 254 TYR A N 1
ATOM 2005 C CA . TYR A 1 254 ? -8.897 -2.570 -7.891 1.00 88.56 254 TYR A CA 1
ATOM 2006 C C . TYR A 1 254 ? -8.443 -3.027 -6.505 1.00 88.56 254 TYR A C 1
ATOM 2008 O O . TYR A 1 254 ? -7.268 -3.315 -6.262 1.00 88.56 254 TYR A O 1
ATOM 2016 N N . SER A 1 255 ? -9.398 -3.063 -5.572 1.00 92.50 255 SER A N 1
ATOM 2017 C CA . SER A 1 255 ? -9.145 -3.512 -4.204 1.00 92.50 255 SER A CA 1
ATOM 2018 C C . SER A 1 255 ? -8.591 -4.939 -4.211 1.00 92.50 255 SER A C 1
ATOM 2020 O O . SER A 1 255 ? -9.250 -5.857 -4.694 1.00 92.50 255 SER A O 1
ATOM 2022 N N . GLY A 1 256 ? -7.392 -5.128 -3.664 1.00 93.06 256 GLY A N 1
ATOM 2023 C CA . GLY A 1 256 ? -6.747 -6.431 -3.545 1.00 93.06 256 GLY A CA 1
ATOM 2024 C C . GLY A 1 256 ? -5.864 -6.867 -4.694 1.00 93.06 256 GLY A C 1
ATOM 2025 O O . GLY A 1 256 ? -5.191 -7.887 -4.539 1.00 93.06 256 GLY A O 1
ATOM 2026 N N . ASP A 1 257 ? -5.855 -6.150 -5.814 1.00 93.44 257 ASP A N 1
ATOM 2027 C CA . ASP A 1 257 ? -4.925 -6.445 -6.900 1.00 93.44 257 ASP A CA 1
ATOM 2028 C C . ASP A 1 257 ? -3.493 -6.266 -6.396 1.00 93.44 257 ASP A C 1
ATOM 2030 O O . ASP A 1 257 ? -3.206 -5.323 -5.654 1.00 93.44 257 ASP A O 1
ATOM 2034 N N . ILE A 1 258 ? -2.596 -7.172 -6.783 1.00 95.31 258 ILE A N 1
ATOM 2035 C CA . ILE A 1 258 ? -1.156 -6.991 -6.596 1.00 95.31 258 ILE A CA 1
ATOM 2036 C C . ILE A 1 258 ? -0.577 -6.589 -7.943 1.00 95.31 258 ILE A C 1
ATOM 2038 O O . ILE A 1 258 ? -0.686 -7.332 -8.917 1.00 95.31 258 ILE A O 1
ATOM 2042 N N . LEU A 1 259 ? 0.041 -5.417 -7.995 1.00 94.19 259 LEU A N 1
ATOM 2043 C CA . LEU A 1 259 ? 0.672 -4.892 -9.195 1.00 94.19 259 LEU A CA 1
ATOM 2044 C C . LEU A 1 259 ? 2.179 -4.925 -9.009 1.00 94.19 259 LEU A C 1
ATOM 2046 O O . LEU A 1 259 ? 2.653 -4.491 -7.966 1.00 94.19 259 LEU A O 1
ATOM 2050 N N . ILE A 1 260 ? 2.909 -5.422 -10.004 1.00 94.19 260 ILE A N 1
ATOM 2051 C CA . ILE A 1 260 ? 4.376 -5.412 -10.058 1.00 94.19 260 ILE A CA 1
ATOM 2052 C C . ILE A 1 260 ? 4.770 -4.554 -11.252 1.00 94.19 260 ILE A C 1
ATOM 2054 O O . ILE A 1 260 ? 4.269 -4.781 -12.355 1.00 94.19 260 ILE A O 1
ATOM 2058 N N . TYR A 1 261 ? 5.641 -3.574 -11.052 1.00 92.69 261 TYR A N 1
ATOM 2059 C CA . TYR A 1 261 ? 5.942 -2.586 -12.083 1.00 92.69 261 TYR A CA 1
ATOM 2060 C C . TYR A 1 261 ? 7.403 -2.139 -12.083 1.00 92.69 261 TYR A C 1
ATOM 2062 O O . TYR A 1 261 ? 8.168 -2.415 -11.160 1.00 92.69 261 TYR A O 1
ATOM 2070 N N . ASP A 1 262 ? 7.805 -1.488 -13.172 1.00 91.25 262 ASP A N 1
ATOM 2071 C CA . ASP A 1 262 ? 9.142 -0.917 -13.323 1.00 91.25 262 ASP A CA 1
ATOM 2072 C C . ASP A 1 262 ? 9.306 0.367 -12.502 1.00 91.25 262 ASP A C 1
ATOM 2074 O O . ASP A 1 262 ? 8.518 1.307 -12.646 1.00 91.25 262 ASP A O 1
ATOM 2078 N N . GLY A 1 263 ? 10.397 0.446 -11.738 1.00 90.50 263 GLY A N 1
ATOM 2079 C CA . GLY A 1 263 ? 10.954 1.703 -11.242 1.00 90.50 263 GLY A CA 1
ATOM 2080 C C . GLY A 1 263 ? 11.982 2.314 -12.207 1.00 90.50 263 GLY A C 1
ATOM 2081 O O . GLY A 1 263 ? 12.157 1.871 -13.348 1.00 90.50 263 GLY A O 1
ATOM 2082 N N . GLN A 1 264 ? 12.656 3.377 -11.768 1.00 89.94 264 GLN A N 1
ATOM 2083 C CA . GLN A 1 264 ? 13.562 4.170 -12.604 1.00 89.94 264 GLN A CA 1
ATOM 2084 C C . GLN A 1 264 ? 15.005 3.654 -12.677 1.00 89.94 264 GLN A C 1
ATOM 2086 O O . GLN A 1 264 ? 15.787 4.152 -13.488 1.00 89.94 264 GLN A O 1
ATOM 2091 N N . ILE A 1 265 ? 15.412 2.694 -11.852 1.00 86.94 265 ILE A N 1
ATOM 2092 C CA . ILE A 1 265 ? 16.831 2.357 -11.726 1.00 86.94 265 ILE A CA 1
ATOM 2093 C C . ILE A 1 265 ? 17.354 1.577 -12.927 1.00 86.94 265 ILE A C 1
ATOM 2095 O O . ILE A 1 265 ? 16.763 0.612 -13.430 1.00 86.94 265 ILE A O 1
ATOM 2099 N N . LYS A 1 266 ? 18.528 2.008 -13.381 1.00 83.75 266 LYS A N 1
ATOM 2100 C CA . LYS A 1 266 ? 19.346 1.350 -14.388 1.00 83.75 266 LYS A CA 1
ATOM 2101 C C . LYS A 1 266 ? 20.803 1.428 -13.959 1.00 83.75 266 LYS A C 1
ATOM 2103 O O . LYS A 1 266 ? 21.275 2.503 -13.624 1.00 83.75 266 LYS A O 1
ATOM 2108 N N . ASP A 1 267 ? 21.504 0.298 -13.984 1.00 84.38 267 ASP A N 1
ATOM 2109 C CA . ASP A 1 267 ? 22.947 0.240 -13.709 1.00 84.38 267 ASP A CA 1
ATOM 2110 C C . ASP A 1 267 ? 23.346 0.885 -12.359 1.00 84.38 267 ASP A C 1
ATOM 2112 O O . ASP A 1 267 ? 24.436 1.423 -12.206 1.00 84.38 267 ASP A O 1
ATOM 2116 N N . GLY A 1 268 ? 22.448 0.817 -11.365 1.00 80.94 268 GLY A N 1
ATOM 2117 C CA . GLY A 1 268 ? 22.648 1.377 -10.023 1.00 80.94 268 GLY A CA 1
ATOM 2118 C C . GLY A 1 268 ? 22.250 2.848 -9.853 1.00 80.94 268 GLY A C 1
ATOM 2119 O O . GLY A 1 268 ? 22.267 3.336 -8.726 1.00 80.94 268 GLY A O 1
ATOM 2120 N N . GLU A 1 269 ? 21.833 3.536 -10.918 1.00 84.62 269 GLU A N 1
ATOM 2121 C CA . GLU A 1 269 ? 21.479 4.960 -10.898 1.00 84.62 269 GLU A CA 1
ATOM 2122 C C . GLU A 1 269 ? 20.019 5.193 -11.316 1.00 84.62 269 GLU A C 1
ATOM 2124 O O . GLU A 1 269 ? 19.436 4.416 -12.080 1.00 84.62 269 GLU A O 1
ATOM 2129 N N . ALA A 1 270 ? 19.409 6.269 -10.810 1.00 83.50 270 ALA A N 1
ATOM 2130 C CA . ALA A 1 270 ? 18.079 6.690 -11.242 1.00 83.50 270 ALA A CA 1
ATOM 2131 C C . ALA A 1 270 ? 18.138 7.182 -12.695 1.00 83.50 270 ALA A C 1
ATOM 2133 O O . ALA A 1 270 ? 18.971 8.013 -13.055 1.00 83.50 270 ALA A O 1
ATOM 2134 N N . CYS A 1 271 ? 17.250 6.666 -13.541 1.00 83.44 271 CYS A N 1
ATOM 2135 C CA . CYS A 1 271 ? 17.200 7.000 -14.954 1.00 83.44 271 CYS A CA 1
ATOM 2136 C C . CYS A 1 271 ? 15.801 7.500 -15.319 1.00 83.44 271 CYS A C 1
ATOM 2138 O O . CYS A 1 271 ? 14.869 6.705 -15.425 1.00 83.44 271 CYS A O 1
ATOM 2140 N N . GLY A 1 272 ? 15.661 8.800 -15.600 1.00 76.12 272 GLY A N 1
ATOM 2141 C CA . GLY A 1 272 ? 14.364 9.411 -15.941 1.00 76.12 272 GLY A CA 1
ATOM 2142 C C . GLY A 1 272 ? 13.685 8.805 -17.178 1.00 76.12 272 GLY A C 1
ATOM 2143 O O . GLY A 1 272 ? 12.467 8.856 -17.315 1.00 76.12 272 GLY A O 1
ATOM 2144 N N . SER A 1 273 ? 14.448 8.142 -18.058 1.00 80.19 273 SER A N 1
ATOM 2145 C CA . SER A 1 273 ? 13.903 7.386 -19.202 1.00 80.19 273 SER A CA 1
ATOM 2146 C C . SER A 1 273 ? 13.232 6.052 -18.835 1.00 80.19 273 SER A C 1
ATOM 2148 O O . SER A 1 273 ? 12.727 5.353 -19.716 1.00 80.19 273 SER A O 1
ATOM 2150 N N . ARG A 1 274 ? 13.225 5.681 -17.550 1.00 84.00 274 ARG A N 1
ATOM 2151 C CA . ARG A 1 274 ? 12.637 4.449 -17.015 1.00 84.00 274 ARG A CA 1
ATOM 2152 C C . ARG A 1 274 ? 11.488 4.736 -16.045 1.00 84.00 274 ARG A C 1
ATOM 2154 O O . ARG A 1 274 ? 11.095 5.877 -15.823 1.00 84.00 274 ARG A O 1
ATOM 2161 N N . GLY A 1 275 ? 10.934 3.658 -15.496 1.00 87.81 275 GLY A N 1
ATOM 2162 C CA . GLY A 1 275 ? 9.799 3.684 -14.590 1.00 87.81 275 GLY A CA 1
ATOM 2163 C C . GLY A 1 275 ? 8.465 3.784 -15.316 1.00 87.81 275 GLY A C 1
ATOM 2164 O O . GLY A 1 275 ? 8.369 4.368 -16.401 1.00 87.81 275 GLY A O 1
ATOM 2165 N N . ILE A 1 276 ? 7.435 3.196 -14.713 1.00 90.25 276 ILE A N 1
ATOM 2166 C CA . ILE A 1 276 ? 6.056 3.446 -15.126 1.00 90.25 276 ILE A CA 1
ATOM 2167 C C . ILE A 1 276 ? 5.555 4.714 -14.431 1.00 90.25 276 ILE A C 1
ATOM 2169 O O . ILE A 1 276 ? 5.584 4.770 -13.196 1.00 90.25 276 ILE A O 1
ATOM 2173 N N . PRO A 1 277 ? 5.079 5.709 -15.196 1.00 90.62 277 PRO A N 1
ATOM 2174 C CA . PRO A 1 277 ? 4.380 6.862 -14.651 1.00 90.62 277 PRO A CA 1
ATOM 2175 C C . PRO A 1 277 ? 3.128 6.406 -13.915 1.00 90.62 277 PRO A C 1
ATOM 2177 O O . PRO A 1 277 ? 2.308 5.657 -14.458 1.00 90.62 277 PRO A O 1
ATOM 2180 N N . HIS A 1 278 ? 2.988 6.842 -12.674 1.00 91.62 278 HIS A N 1
ATOM 2181 C CA . HIS A 1 278 ? 1.826 6.540 -11.867 1.00 91.62 278 HIS A CA 1
ATOM 2182 C C . HIS A 1 278 ? 1.578 7.610 -10.805 1.00 91.62 278 HIS A C 1
ATOM 2184 O O . HIS A 1 278 ? 2.445 8.407 -10.451 1.00 91.62 278 HIS A O 1
ATOM 2190 N N . ILE A 1 279 ? 0.352 7.625 -10.305 1.00 91.12 279 ILE A N 1
ATOM 2191 C CA . ILE A 1 279 ? -0.115 8.481 -9.216 1.00 91.12 279 ILE A CA 1
ATOM 2192 C C . ILE A 1 279 ? -0.908 7.597 -8.253 1.00 91.12 279 ILE A C 1
ATOM 2194 O O . ILE A 1 279 ? -1.557 6.643 -8.682 1.00 91.12 279 ILE A O 1
ATOM 2198 N N . SER A 1 280 ? -0.884 7.889 -6.953 1.00 90.62 280 SER A N 1
ATOM 2199 C CA . SER A 1 280 ? -1.666 7.155 -5.948 1.00 90.62 280 SER A CA 1
ATOM 2200 C C . SER A 1 280 ? -2.505 8.136 -5.127 1.00 90.62 280 SER A C 1
ATOM 2202 O O . SER A 1 280 ? -2.213 8.346 -3.941 1.00 90.62 280 SER A O 1
ATOM 2204 N N . PRO A 1 281 ? -3.502 8.792 -5.759 1.00 85.25 281 PRO A N 1
ATOM 2205 C CA . PRO A 1 281 ? -4.229 9.886 -5.151 1.00 85.25 281 PRO A CA 1
ATOM 2206 C C . PRO A 1 281 ? -5.440 9.376 -4.372 1.00 85.25 281 PRO A C 1
ATOM 2208 O O . PRO A 1 281 ? -6.162 8.478 -4.802 1.00 85.25 281 PRO A O 1
ATOM 2211 N N . ASP A 1 282 ? -5.706 10.021 -3.246 1.00 87.94 282 ASP A N 1
ATOM 2212 C CA . ASP A 1 282 ? -6.894 9.791 -2.429 1.00 87.94 282 ASP A CA 1
ATOM 2213 C C . ASP A 1 282 ? -7.821 11.010 -2.495 1.00 87.94 282 ASP A C 1
ATOM 2215 O O . ASP A 1 282 ? -7.429 12.107 -2.119 1.00 87.94 282 ASP A O 1
ATOM 2219 N N . GLN A 1 283 ? -9.060 10.862 -2.963 1.00 86.19 283 GLN A N 1
ATOM 2220 C CA . GLN A 1 283 ? -10.008 11.980 -3.019 1.00 86.19 283 GLN A CA 1
ATOM 2221 C C . GLN A 1 283 ? -10.450 12.412 -1.606 1.00 86.19 283 GLN A C 1
ATOM 2223 O O . GLN A 1 283 ? -10.971 11.564 -0.867 1.00 86.19 283 GLN A O 1
ATOM 2228 N N . PRO A 1 284 ? -10.305 13.703 -1.233 1.00 84.12 284 PRO A N 1
ATOM 2229 C CA . PRO A 1 284 ? -10.827 14.246 0.021 1.00 84.12 284 PRO A CA 1
ATOM 2230 C C . PRO A 1 284 ? -12.328 14.010 0.164 1.00 84.12 284 PRO A C 1
ATOM 2232 O O . PRO A 1 284 ? -13.078 14.079 -0.811 1.00 84.12 284 PRO A O 1
ATOM 2235 N N . GLY A 1 285 ? -12.767 13.699 1.382 1.00 86.75 285 GLY A N 1
ATOM 2236 C CA . GLY A 1 285 ? -14.153 13.316 1.643 1.00 86.75 285 GLY A CA 1
ATOM 2237 C C . GLY A 1 285 ? -14.535 11.918 1.173 1.00 86.75 285 GLY A C 1
ATOM 2238 O O . GLY A 1 285 ? -15.655 11.493 1.456 1.00 86.75 285 GLY A O 1
ATOM 2239 N N . ARG A 1 286 ? -13.660 11.236 0.416 1.00 87.69 286 ARG A N 1
ATOM 2240 C CA . ARG A 1 286 ? -14.047 10.080 -0.386 1.00 87.69 286 ARG A CA 1
ATOM 2241 C C . ARG A 1 286 ? -13.176 8.842 -0.325 1.00 87.69 286 ARG A C 1
ATOM 2243 O O . ARG A 1 286 ? -13.490 7.877 -1.009 1.00 87.69 286 ARG A O 1
ATOM 2250 N N . SER A 1 287 ? -12.112 8.828 0.463 1.00 89.12 287 SER A N 1
ATOM 2251 C CA . SER A 1 287 ? -11.162 7.713 0.399 1.00 89.12 287 SER A CA 1
ATOM 2252 C C . SER A 1 287 ? -10.825 7.164 1.767 1.00 89.12 287 SER A C 1
ATOM 2254 O O . SER A 1 287 ? -10.709 7.894 2.750 1.00 89.12 287 SER A O 1
ATOM 2256 N N . SER A 1 288 ? -10.660 5.850 1.824 1.00 93.12 288 SER A N 1
ATOM 2257 C CA . SER A 1 288 ? -10.149 5.142 2.988 1.00 93.12 288 SER A CA 1
ATOM 2258 C C . SER A 1 288 ? -9.586 3.812 2.516 1.00 93.12 288 SER A C 1
ATOM 2260 O O . SER A 1 288 ? -10.302 3.027 1.889 1.00 93.12 288 SER A O 1
ATOM 2262 N N . ARG A 1 289 ? -8.291 3.583 2.732 1.00 94.31 289 ARG A N 1
ATOM 2263 C CA . ARG A 1 289 ? -7.607 2.391 2.228 1.00 94.31 289 ARG A CA 1
ATOM 2264 C C . ARG A 1 289 ? -6.398 1.995 3.055 1.00 94.31 289 ARG A C 1
ATOM 2266 O O . ARG A 1 289 ? -5.773 2.822 3.716 1.00 94.31 289 ARG A O 1
ATOM 2273 N N . LEU A 1 290 ? -6.041 0.722 2.945 1.00 96.19 290 LEU A N 1
ATOM 2274 C CA . LEU A 1 290 ? -4.740 0.197 3.330 1.00 96.19 290 LEU A CA 1
ATOM 2275 C C . LEU A 1 290 ? -3.907 -0.026 2.070 1.00 96.19 290 LEU A C 1
ATOM 2277 O O . LEU A 1 290 ? -4.334 -0.741 1.170 1.00 96.19 290 LEU A O 1
ATOM 2281 N N . CYS A 1 291 ? -2.712 0.539 2.023 1.00 95.81 291 CYS A N 1
ATOM 2282 C CA . CYS A 1 291 ? -1.718 0.269 0.997 1.00 95.81 291 CYS A CA 1
ATOM 2283 C C . CYS A 1 291 ? -0.620 -0.629 1.573 1.00 95.81 291 CYS A C 1
ATOM 2285 O O . CYS A 1 291 ? -0.132 -0.379 2.673 1.00 95.81 291 CYS A O 1
ATOM 2287 N N . VAL A 1 292 ? -0.220 -1.660 0.834 1.00 96.75 292 VAL A N 1
ATOM 2288 C CA . VAL A 1 292 ? 0.920 -2.523 1.156 1.00 96.75 292 VAL A CA 1
ATOM 2289 C C . VAL A 1 292 ? 1.957 -2.323 0.059 1.00 96.75 292 VAL A C 1
ATOM 2291 O O . VAL A 1 292 ? 1.701 -2.674 -1.094 1.00 96.75 292 VAL A O 1
ATOM 2294 N N . LEU A 1 293 ? 3.097 -1.739 0.422 1.00 95.50 293 LEU A N 1
ATOM 2295 C CA . LEU A 1 293 ? 4.235 -1.539 -0.475 1.00 95.50 293 LEU A CA 1
ATOM 2296 C C . LEU A 1 293 ? 5.245 -2.663 -0.277 1.00 95.50 293 LEU A C 1
ATOM 2298 O O . LEU A 1 293 ? 5.567 -3.040 0.857 1.00 95.50 293 LEU A O 1
ATOM 2302 N N . MET A 1 294 ? 5.711 -3.218 -1.388 1.00 95.69 294 MET A N 1
ATOM 2303 C CA . MET A 1 294 ? 6.570 -4.389 -1.422 1.00 95.69 294 MET A CA 1
ATOM 2304 C C . MET A 1 294 ? 7.698 -4.196 -2.430 1.00 95.69 294 MET A C 1
ATOM 2306 O O . MET A 1 294 ? 7.481 -3.730 -3.544 1.00 95.69 294 MET A O 1
ATOM 2310 N N . HIS A 1 295 ? 8.885 -4.664 -2.072 1.00 94.69 295 HIS A N 1
ATOM 2311 C CA . HIS A 1 295 ? 9.972 -4.868 -3.016 1.00 94.69 295 HIS A CA 1
ATOM 2312 C C . HIS A 1 295 ? 9.860 -6.269 -3.623 1.00 94.69 295 HIS A C 1
ATOM 2314 O O . HIS A 1 295 ? 9.747 -7.261 -2.896 1.00 94.69 295 HIS A O 1
ATOM 2320 N N . HIS A 1 296 ? 9.898 -6.354 -4.948 1.00 93.94 296 HIS A N 1
ATOM 2321 C CA . HIS A 1 296 ? 9.885 -7.599 -5.703 1.00 93.94 296 HIS A CA 1
ATOM 2322 C C . HIS A 1 296 ? 11.289 -7.958 -6.171 1.00 93.94 296 HIS A C 1
ATOM 2324 O O . HIS A 1 296 ? 11.960 -7.181 -6.838 1.00 93.94 296 HIS A O 1
ATOM 2330 N N . LYS A 1 297 ? 11.722 -9.176 -5.861 1.00 90.88 297 LYS A N 1
ATOM 2331 C CA . LYS A 1 297 ? 12.979 -9.733 -6.346 1.00 90.88 297 LYS A CA 1
ATOM 2332 C C . LYS A 1 297 ? 12.666 -10.955 -7.190 1.00 90.88 297 LYS A C 1
ATOM 2334 O O . LYS A 1 297 ? 12.227 -11.975 -6.664 1.00 90.88 297 LYS A O 1
ATOM 2339 N N . SER A 1 298 ? 12.891 -10.858 -8.495 1.00 80.75 298 SER A N 1
ATOM 2340 C CA . SER A 1 298 ? 12.874 -12.047 -9.348 1.00 80.75 298 SER A CA 1
ATOM 2341 C C . SER A 1 298 ? 14.106 -12.901 -9.041 1.00 80.75 298 SER A C 1
ATOM 2343 O O . SER A 1 298 ? 15.200 -1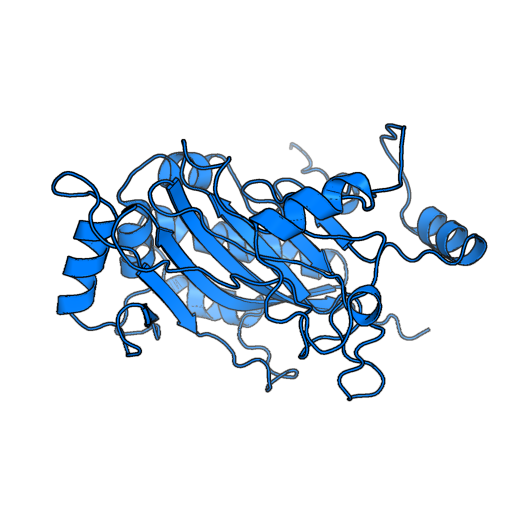2.364 -8.846 1.00 80.75 298 SER A O 1
ATOM 2345 N N . CYS A 1 299 ? 13.961 -14.227 -8.968 1.00 65.62 299 CYS A N 1
ATOM 2346 C CA . CYS A 1 299 ? 15.142 -15.076 -9.035 1.00 65.62 299 CYS A CA 1
ATOM 2347 C C . CYS A 1 299 ? 15.649 -15.024 -10.477 1.00 65.62 299 CYS A C 1
ATOM 2349 O O . CYS A 1 299 ? 14.984 -15.504 -11.394 1.00 65.62 299 CYS A O 1
ATOM 2351 N N . THR A 1 300 ? 16.830 -14.447 -10.689 1.00 53.62 300 THR A N 1
ATOM 2352 C CA . THR A 1 300 ? 17.593 -14.740 -11.899 1.00 53.62 300 THR A CA 1
ATOM 2353 C C . THR A 1 300 ? 17.903 -16.227 -11.864 1.00 53.62 300 THR A C 1
ATOM 2355 O O . THR A 1 300 ? 18.662 -16.683 -11.007 1.00 53.62 300 THR A O 1
ATOM 2358 N N . VAL A 1 301 ? 17.278 -16.994 -12.756 1.00 40.84 301 VAL A N 1
ATOM 2359 C CA . VAL A 1 301 ? 17.820 -18.298 -13.124 1.00 40.84 301 VAL A CA 1
ATOM 2360 C C . VAL A 1 301 ? 19.179 -17.975 -13.736 1.00 40.84 301 VAL A C 1
ATOM 2362 O O . VAL A 1 301 ? 19.247 -17.327 -14.776 1.00 40.84 301 VAL A O 1
ATOM 2365 N N . GLU A 1 302 ? 20.256 -18.274 -13.012 1.00 35.47 302 GLU A N 1
ATOM 2366 C CA . GLU A 1 302 ? 21.579 -18.316 -13.623 1.00 35.47 302 GLU A CA 1
ATOM 2367 C C . GLU A 1 302 ? 21.514 -19.415 -14.693 1.00 35.47 302 GLU A C 1
ATOM 2369 O O . GLU A 1 302 ? 21.346 -20.589 -14.351 1.00 35.47 302 GLU A O 1
ATOM 2374 N N . ASP A 1 303 ? 21.536 -19.009 -15.965 1.00 33.25 303 ASP A N 1
ATOM 2375 C CA . ASP A 1 303 ? 21.700 -19.904 -17.118 1.00 33.25 303 ASP A CA 1
ATOM 2376 C C . ASP A 1 303 ? 23.068 -20.613 -17.088 1.00 33.25 303 ASP A C 1
ATOM 2378 O O . ASP A 1 303 ? 24.092 -19.942 -16.804 1.00 33.25 303 ASP A O 1
#

Sequence (303 aa):
MHRLPSIVENYELCHSSESVIVDGDYAALSERDGALGHQSALLVWKEGFLNEGLKRHFARADWPIELVKAFAPSEWRWVMKYPEEGDLVAESMSILEKAAGLNGRPDGNIHLTLELRSYDVRDSEVGGLSWWQSRAHSVRGKTELGDLFVNRLLDVLAEVERSGASFFVEQLSIIISKDEMASQGTLTPFLHSDMYYGVRETAITSLLETGWEGHGGALFMPDVKMAHFGEDDESIGLQETFELAFEHALWKTYSGDILIYDGQIKDGEACGSRGIPHISPDQPGRSSRLCVLMHHKSCTVED

Secondary structure (DSSP, 8-state):
-PPPPPGGGGBPP--SS--------HHHHHHHHHHHT---SEEEETTSS--HHHHHHHTSTTHHHHHHHHT-TTTS-EEEEESS-EE--HHHHHHHHHHHTTTSS---EEEEEEE---TT-TT--TTSHHHHHHHHHHHTTT-HHHHHHHHHHHHHHHHHHHTTEEEEEEEEEEEEE--SSSPP--SEEEEE--TT--TT-EEEEEEEPTT-TTT-S-EE-TTS-GGGT-SS-TT--HHHHHHGGGTS--EEPPTT-EEEE--SEETTEE-TT-S--EEE---TTTEEEEEEEEEEEE-----

Foldseek 3Di:
DDDDDALVQQKDQDDPDDDDDGDDDPPVVVVVCVVVVDDQQKIKRPLLQDDPLLLVLLQDLCNVVLQCQLQPLVNWFKFKVPPHTDTDDPVNSVLSCQCSQVPHQHDDKTKIKGFFADLVPVPDCTQWLVNLVVCLVSSPPRHSSSNSNSVSSNVSQVSQVVVQKGKGWGMKIWTGQQAQPYDHDWDFFFKDFAQSFARLFKKKAKAWRPPQQPFWFKKWFRVAAQPVVPDPRSPHGPVNVVVCVVVTPIDGHGHNMMMGGGGQDDPRGGHSRTGIIMGTDGRHSGTTIMMTIITMGHPPPPD

Radius of gyration: 19.25 Å; chains: 1; bounding box: 43×53×54 Å

pLDDT: mean 81.03, std 20.55, range [22.73, 98.44]